Protein AF-0000000079275763 (afdb_homodimer)

Organism: Patiria miniata (NCBI:txid46514)

Structure (mmCIF, N/CA/C/O backbone):
data_AF-0000000079275763-model_v1
#
loop_
_entity.id
_entity.type
_entity.pdbx_description
1 polymer 'DUF4440 domain-containing protein'
#
loop_
_atom_site.group_PDB
_atom_site.id
_atom_site.type_symbol
_atom_site.label_atom_id
_atom_site.label_alt_id
_atom_site.label_comp_id
_atom_site.label_asym_id
_atom_site.label_entity_id
_atom_site.label_seq_id
_atom_site.pdbx_PDB_ins_code
_atom_site.Cartn_x
_atom_site.Cartn_y
_atom_site.Cartn_z
_atom_site.occupancy
_atom_site.B_iso_or_equiv
_atom_site.auth_seq_id
_atom_site.auth_comp_id
_atom_site.auth_asym_id
_atom_site.auth_atom_id
_atom_site.pdbx_PDB_model_num
ATOM 1 N N . MET A 1 1 ? -8.484 77.25 13.797 1 32.31 1 MET A N 1
ATOM 2 C CA . MET A 1 1 ? -7.645 76.125 14.18 1 32.31 1 MET A CA 1
ATOM 3 C C . MET A 1 1 ? -7.781 75 13.172 1 32.31 1 MET A C 1
ATOM 5 O O . MET A 1 1 ? -8.898 74.562 12.867 1 32.31 1 MET A O 1
ATOM 9 N N . SER A 1 2 ? -6.797 74.938 12.266 1 35.03 2 SER A N 1
ATOM 10 C CA . SER A 1 2 ? -6.641 74.125 11.055 1 35.03 2 SER A CA 1
ATOM 11 C C . SER A 1 2 ? -6.715 72.625 11.359 1 35.03 2 SER A C 1
ATOM 13 O O . SER A 1 2 ? -6.168 72.188 12.359 1 35.03 2 SER A O 1
ATOM 15 N N . PRO A 1 3 ? -7.785 72 10.852 1 45.53 3 PRO A N 1
ATOM 16 C CA . PRO A 1 3 ? -8.039 70.562 11.047 1 45.53 3 PRO A CA 1
ATOM 17 C C . PRO A 1 3 ? -6.879 69.688 10.594 1 45.53 3 PRO A C 1
ATOM 19 O O . PRO A 1 3 ? -6.441 69.812 9.445 1 45.53 3 PRO A O 1
ATOM 22 N N . THR A 1 4 ? -5.812 69.562 11.422 1 38.78 4 THR A N 1
ATOM 23 C CA . THR A 1 4 ? -4.656 68.75 11.133 1 38.78 4 THR A CA 1
ATOM 24 C C . THR A 1 4 ? -5.094 67.312 10.734 1 38.78 4 THR A C 1
ATOM 26 O O . THR A 1 4 ? -5.754 66.625 11.516 1 38.78 4 THR A O 1
ATOM 29 N N . THR A 1 5 ? -5.352 67.125 9.453 1 35.12 5 THR A N 1
ATOM 30 C CA . THR A 1 5 ? -5.648 65.875 8.75 1 35.12 5 THR A CA 1
ATOM 31 C C . THR A 1 5 ? -4.582 64.812 9.047 1 35.12 5 THR A C 1
ATOM 33 O O . THR A 1 5 ? -3.4 65 8.758 1 35.12 5 THR A O 1
ATOM 36 N N . TYR A 1 6 ? -4.691 64.125 10.211 1 30.38 6 TYR A N 1
ATOM 37 C CA . TYR A 1 6 ? -3.783 63.031 10.492 1 30.38 6 TYR A CA 1
ATOM 38 C C . TYR A 1 6 ? -3.781 62 9.344 1 30.38 6 TYR A C 1
ATOM 40 O O . TYR A 1 6 ? -4.832 61.469 8.977 1 30.38 6 TYR A O 1
ATOM 48 N N . LEU A 1 7 ? -2.951 62.281 8.305 1 29.17 7 LEU A N 1
ATOM 49 C CA . LEU A 1 7 ? -2.68 61.344 7.23 1 29.17 7 LEU A CA 1
ATOM 50 C C . LEU A 1 7 ? -2.15 60.031 7.781 1 29.17 7 LEU A C 1
ATOM 52 O O . LEU A 1 7 ? -1.093 59.969 8.414 1 29.17 7 LEU A O 1
ATOM 56 N N . CYS A 1 8 ? -3.074 59.188 8.266 1 30.45 8 CYS A N 1
ATOM 57 C CA . CYS A 1 8 ? -2.678 57.812 8.602 1 30.45 8 CYS A CA 1
ATOM 58 C C . CYS A 1 8 ? -1.935 57.156 7.441 1 30.45 8 CYS A C 1
ATOM 60 O O . CYS A 1 8 ? -2.516 56.906 6.383 1 30.45 8 CYS A O 1
ATOM 62 N N . ALA A 1 9 ? -0.704 57.531 7.254 1 28.91 9 ALA A N 1
ATOM 63 C CA . ALA A 1 9 ? 0.16 56.812 6.336 1 28.91 9 ALA A CA 1
ATOM 64 C C . ALA A 1 9 ? 0.134 55.312 6.648 1 28.91 9 ALA A C 1
ATOM 66 O O . ALA A 1 9 ? 0.52 54.875 7.742 1 28.91 9 ALA A O 1
ATOM 67 N N . PHE A 1 10 ? -0.886 54.625 6.102 1 29.5 10 PHE A N 1
ATOM 68 C CA . PHE A 1 10 ? -0.849 53.156 6.043 1 29.5 10 PHE A CA 1
ATOM 69 C C . PHE A 1 10 ? 0.45 52.688 5.406 1 29.5 10 PHE A C 1
ATOM 71 O O . PHE A 1 10 ? 0.685 52.906 4.219 1 29.5 10 PHE A O 1
ATOM 78 N N . LEU A 1 11 ? 1.541 52.844 6.09 1 28.05 11 LEU A N 1
ATOM 79 C CA . LEU A 1 11 ? 2.719 52.156 5.57 1 28.05 11 LEU A CA 1
ATOM 80 C C . LEU A 1 11 ? 2.418 50.656 5.309 1 28.05 11 LEU A C 1
ATOM 82 O O . LEU A 1 11 ? 2.08 49.938 6.234 1 28.05 11 LEU A O 1
ATOM 86 N N . ALA A 1 12 ? 1.92 50.344 4.113 1 30.28 12 ALA A N 1
ATOM 87 C CA . ALA A 1 12 ? 1.88 49 3.527 1 30.28 12 ALA A CA 1
ATOM 88 C C . ALA A 1 12 ? 3.248 48.344 3.598 1 30.28 12 ALA A C 1
ATOM 90 O O . ALA A 1 12 ? 4.152 48.688 2.828 1 30.28 12 ALA A O 1
ATOM 91 N N . ALA A 1 13 ? 3.783 48.188 4.77 1 32.06 13 ALA A N 1
ATOM 92 C CA . ALA A 1 13 ? 4.93 47.281 4.719 1 32.06 13 ALA A CA 1
ATOM 93 C C . ALA A 1 13 ? 4.578 46 3.99 1 32.06 13 ALA A C 1
ATOM 95 O O . ALA A 1 13 ? 3.65 45.281 4.387 1 32.06 13 ALA A O 1
ATOM 96 N N . GLY A 1 14 ? 4.859 45.969 2.723 1 29.97 14 GLY A N 1
ATOM 97 C CA . GLY A 1 14 ? 4.914 44.719 1.94 1 29.97 14 GLY A CA 1
ATOM 98 C C . GLY A 1 14 ? 5.609 43.594 2.662 1 29.97 14 GLY A C 1
ATOM 99 O O . GLY A 1 14 ? 6.828 43.625 2.832 1 29.97 14 GLY A O 1
ATOM 100 N N . MET A 1 15 ? 5.102 43.156 3.805 1 30.59 15 MET A N 1
ATOM 101 C CA . MET A 1 15 ? 5.645 41.875 4.242 1 30.59 15 MET A CA 1
ATOM 102 C C . MET A 1 15 ? 5.836 40.938 3.059 1 30.59 15 MET A C 1
ATOM 104 O O . MET A 1 15 ? 4.863 40.469 2.465 1 30.59 15 MET A O 1
ATOM 108 N N . MET A 1 16 ? 6.828 41.188 2.232 1 29.61 16 MET A N 1
ATOM 109 C CA . MET A 1 16 ? 7.289 40.094 1.391 1 29.61 16 MET A CA 1
ATOM 110 C C . MET A 1 16 ? 7.387 38.781 2.193 1 29.61 16 MET A C 1
ATOM 112 O O . MET A 1 16 ? 8.164 38.688 3.146 1 29.61 16 MET A O 1
ATOM 116 N N . ILE A 1 17 ? 6.363 38.188 2.586 1 32.09 17 ILE A N 1
ATOM 117 C CA . ILE A 1 17 ? 6.512 36.75 2.873 1 32.09 17 ILE A CA 1
ATOM 118 C C . ILE A 1 17 ? 7.504 36.125 1.895 1 32.09 17 ILE A C 1
ATOM 120 O O . ILE A 1 17 ? 7.223 36.031 0.698 1 32.09 17 ILE A O 1
ATOM 124 N N . VAL A 1 18 ? 8.727 36.594 1.725 1 32.53 18 VAL A N 1
ATOM 125 C CA . VAL A 1 18 ? 9.711 35.719 1.114 1 32.53 18 VAL A CA 1
ATOM 126 C C . VAL A 1 18 ? 9.398 34.25 1.491 1 32.53 18 VAL A C 1
ATOM 128 O O . VAL A 1 18 ? 9.586 33.844 2.641 1 32.53 18 VAL A O 1
ATOM 131 N N . GLY A 1 19 ? 8.18 33.781 1.188 1 32.75 19 GLY A N 1
ATOM 132 C CA . GLY A 1 19 ? 7.824 32.375 1.344 1 32.75 19 GLY A CA 1
ATOM 133 C C . GLY A 1 19 ? 8.992 31.438 1.096 1 32.75 19 GLY A C 1
ATOM 134 O O . GLY A 1 19 ? 9.438 31.281 -0.042 1 32.75 19 GLY A O 1
ATOM 135 N N . ALA A 1 20 ? 10.102 31.531 1.767 1 37.47 20 ALA A N 1
ATOM 136 C CA . ALA A 1 20 ? 11.078 30.453 1.752 1 37.47 20 ALA A CA 1
ATOM 137 C C . ALA A 1 20 ? 10.445 29.141 1.278 1 37.47 20 ALA A C 1
ATOM 139 O O . ALA A 1 20 ? 9.469 28.672 1.868 1 37.47 20 ALA A O 1
ATOM 140 N N . THR A 1 21 ? 10.211 28.828 0.067 1 43.03 21 THR A N 1
ATOM 141 C CA . THR A 1 21 ? 9.461 27.797 -0.65 1 43.03 21 THR A CA 1
ATOM 142 C C . THR A 1 21 ? 9.648 26.438 0.008 1 43.03 21 THR A C 1
ATOM 144 O O . THR A 1 21 ? 10.742 25.859 -0.044 1 43.03 21 THR A O 1
ATOM 147 N N . ALA A 1 22 ? 9.391 26.328 1.374 1 48 22 ALA A N 1
ATOM 148 C CA . ALA A 1 22 ? 9.43 25.078 2.113 1 48 22 ALA A CA 1
ATOM 149 C C . ALA A 1 22 ? 9.164 23.891 1.19 1 48 22 ALA A C 1
ATOM 151 O O . ALA A 1 22 ? 8.25 23.922 0.371 1 48 22 ALA A O 1
ATOM 152 N N . ASP A 1 23 ? 10.211 23.156 0.93 1 61.41 23 ASP A N 1
ATOM 153 C CA . ASP A 1 23 ? 10.078 21.953 0.099 1 61.41 23 ASP A CA 1
ATOM 154 C C . ASP A 1 23 ? 8.719 21.297 0.302 1 61.41 23 ASP A C 1
ATOM 156 O O . ASP A 1 23 ? 8.258 21.141 1.435 1 61.41 23 ASP A O 1
ATOM 160 N N . SER A 1 24 ? 8 21.266 -0.783 1 75.81 24 SER A N 1
ATOM 161 C CA . SER A 1 24 ? 6.727 20.562 -0.726 1 75.81 24 SER A CA 1
ATOM 162 C C . SER A 1 24 ? 6.875 19.203 -0.048 1 75.81 24 SER A C 1
ATOM 164 O O . SER A 1 24 ? 7.992 18.719 0.122 1 75.81 24 SER A O 1
ATOM 166 N N . VAL A 1 25 ? 5.938 18.781 0.641 1 79.94 25 VAL A N 1
ATOM 167 C CA . VAL A 1 25 ? 5.941 17.438 1.193 1 79.94 25 VAL A CA 1
ATOM 168 C C . VAL A 1 25 ? 6.43 16.438 0.138 1 79.94 25 VAL A C 1
ATOM 170 O O . VAL A 1 25 ? 7.164 15.5 0.45 1 79.94 25 VAL A O 1
ATOM 173 N N . THR A 1 26 ? 6.062 16.672 -1.118 1 81.81 26 THR A N 1
ATOM 174 C CA . THR A 1 26 ? 6.504 15.82 -2.221 1 81.81 26 THR A CA 1
ATOM 175 C C . THR A 1 26 ? 8.023 15.852 -2.352 1 81.81 26 THR A C 1
ATOM 177 O O . THR A 1 26 ? 8.664 14.805 -2.496 1 81.81 26 THR A O 1
ATOM 180 N N . ASP A 1 27 ? 8.555 17 -2.256 1 83.69 27 ASP A N 1
ATOM 181 C CA . ASP A 1 27 ? 10.008 17.109 -2.359 1 83.69 27 ASP A CA 1
ATOM 182 C C . ASP A 1 27 ? 10.703 16.406 -1.202 1 83.69 27 ASP A C 1
ATOM 184 O O . ASP A 1 27 ? 11.734 15.758 -1.395 1 83.69 27 ASP A O 1
ATOM 188 N N . LYS A 1 28 ? 10.133 16.531 -0.063 1 85.62 28 LYS A N 1
ATOM 189 C CA . LYS A 1 28 ? 10.727 15.891 1.107 1 85.62 28 LYS A CA 1
ATOM 190 C C . LYS A 1 28 ? 10.68 14.367 0.984 1 85.62 28 LYS A C 1
ATOM 192 O O . LYS A 1 28 ? 11.664 13.688 1.28 1 85.62 28 LYS A O 1
ATOM 197 N N . ILE A 1 29 ? 9.562 13.805 0.534 1 87.88 29 ILE A N 1
ATOM 198 C CA . ILE A 1 29 ? 9.414 12.359 0.398 1 87.88 29 ILE A CA 1
ATOM 199 C C . ILE A 1 29 ? 10.352 11.852 -0.692 1 87.88 29 ILE A C 1
ATOM 201 O O . ILE A 1 29 ? 10.984 10.797 -0.537 1 87.88 29 ILE A O 1
ATOM 205 N N . LYS A 1 30 ? 10.477 12.625 -1.787 1 87.75 30 LYS A N 1
ATOM 206 C CA . LYS A 1 30 ? 11.391 12.219 -2.854 1 87.75 30 LYS A CA 1
ATOM 207 C C . LYS A 1 30 ? 12.828 12.203 -2.359 1 87.75 30 LYS A C 1
ATOM 209 O O . LYS A 1 30 ? 13.609 11.312 -2.723 1 87.75 30 LYS A O 1
ATOM 214 N N . ALA A 1 31 ? 13.133 13.156 -1.555 1 90.19 31 ALA A N 1
ATOM 215 C CA . ALA A 1 31 ? 14.477 13.203 -0.986 1 90.19 31 ALA A CA 1
ATOM 216 C C . ALA A 1 31 ? 14.719 12.008 -0.07 1 90.19 31 ALA A C 1
ATOM 218 O O . ALA A 1 31 ? 15.789 11.383 -0.12 1 90.19 31 ALA A O 1
ATOM 219 N N . GLU A 1 32 ? 13.766 11.711 0.797 1 92.75 32 GLU A N 1
ATOM 220 C CA . GLU A 1 32 ? 13.898 10.547 1.67 1 92.75 32 GLU A CA 1
ATOM 221 C C . GLU A 1 32 ? 13.961 9.258 0.861 1 92.75 32 GLU A C 1
ATOM 223 O O . GLU A 1 32 ? 14.727 8.352 1.192 1 92.75 32 GLU A O 1
ATOM 228 N N . SER A 1 33 ? 13.18 9.195 -0.225 1 91.38 33 SER A N 1
ATOM 229 C CA . SER A 1 33 ? 13.211 8.023 -1.104 1 91.38 33 SER A CA 1
ATOM 230 C C . SER A 1 33 ? 14.57 7.883 -1.78 1 91.38 33 SER A C 1
ATOM 232 O O . SER A 1 33 ? 15.055 6.77 -1.98 1 91.38 33 SER A O 1
ATOM 234 N N . ALA A 1 34 ? 15.125 9 -2.121 1 90.88 34 ALA A N 1
ATOM 235 C CA . ALA A 1 34 ? 16.453 8.977 -2.729 1 90.88 34 ALA A CA 1
ATOM 236 C C . ALA A 1 34 ? 17.5 8.43 -1.754 1 90.88 34 ALA A C 1
ATOM 238 O O . ALA A 1 34 ? 18.422 7.727 -2.158 1 90.88 34 ALA A O 1
ATOM 239 N N . LYS A 1 35 ? 17.344 8.75 -0.467 1 94.44 35 LYS A N 1
ATOM 240 C CA . LYS A 1 35 ? 18.234 8.172 0.538 1 94.44 35 LYS A CA 1
ATOM 241 C C . LYS A 1 35 ? 18.094 6.652 0.584 1 94.44 35 LYS A C 1
ATOM 243 O O . LYS A 1 35 ? 19.094 5.938 0.706 1 94.44 35 LYS A O 1
ATOM 248 N N . TYR A 1 36 ? 16.906 6.215 0.477 1 94.56 36 TYR A N 1
ATOM 249 C CA . TYR A 1 36 ? 16.641 4.781 0.475 1 94.56 36 TYR A CA 1
ATOM 250 C C . TYR A 1 36 ? 17.344 4.102 -0.688 1 94.56 36 TYR A C 1
ATOM 252 O O . TYR A 1 36 ? 18.031 3.084 -0.501 1 94.56 36 TYR A O 1
ATOM 260 N N . VAL A 1 37 ? 17.203 4.652 -1.872 1 90.06 37 VAL A N 1
ATOM 261 C CA . VAL A 1 37 ? 17.844 4.113 -3.076 1 90.06 37 VAL A CA 1
ATOM 262 C C . VAL A 1 37 ? 19.359 4.145 -2.928 1 90.06 37 VAL A C 1
ATOM 264 O O . VAL A 1 37 ? 20.031 3.166 -3.244 1 90.06 37 VAL A O 1
ATOM 267 N N . ASP A 1 38 ? 19.781 5.215 -2.387 1 92.62 38 ASP A N 1
ATOM 268 C CA . ASP A 1 38 ? 21.219 5.371 -2.211 1 92.62 38 ASP A CA 1
ATOM 269 C C . ASP A 1 38 ? 21.781 4.297 -1.279 1 92.62 38 ASP A C 1
ATOM 271 O O . ASP A 1 38 ? 22.797 3.676 -1.582 1 92.62 38 ASP A O 1
ATOM 275 N N . ARG A 1 39 ? 21.141 4.086 -0.122 1 93.25 39 ARG A N 1
ATOM 276 C CA . ARG A 1 39 ? 21.578 3.062 0.817 1 93.25 39 ARG A CA 1
ATOM 277 C C . ARG A 1 39 ? 21.531 1.677 0.182 1 93.25 39 ARG A C 1
ATOM 279 O O . ARG A 1 39 ? 22.422 0.851 0.404 1 93.25 39 ARG A O 1
ATOM 286 N N . GLY A 1 40 ? 20.5 1.435 -0.596 1 91.56 40 GLY A N 1
ATOM 287 C CA . GLY A 1 40 ? 20.375 0.155 -1.275 1 91.56 40 GLY A CA 1
ATOM 288 C C . GLY A 1 40 ? 21.484 -0.106 -2.268 1 91.56 40 GLY A C 1
ATOM 289 O O . GLY A 1 40 ? 22.047 -1.204 -2.307 1 91.56 40 GLY A O 1
ATOM 290 N N . GLN A 1 41 ? 21.797 0.875 -3.023 1 89.56 41 GLN A N 1
ATOM 291 C CA . GLN A 1 41 ? 22.828 0.732 -4.043 1 89.56 41 GLN A CA 1
ATOM 292 C C . GLN A 1 41 ? 24.203 0.5 -3.408 1 89.56 41 GLN A C 1
ATOM 294 O O . GLN A 1 41 ? 25.094 -0.057 -4.043 1 89.56 41 GLN A O 1
ATOM 299 N N . LYS A 1 42 ? 24.328 0.846 -2.184 1 92.25 42 LYS A N 1
ATOM 300 C CA . LYS A 1 42 ? 25.578 0.648 -1.44 1 92.25 42 LYS A CA 1
ATOM 301 C C . LYS A 1 42 ? 25.531 -0.64 -0.623 1 92.25 42 LYS A C 1
ATOM 303 O O . LYS A 1 42 ? 26.406 -0.893 0.199 1 92.25 42 LYS A O 1
ATOM 308 N N . HIS A 1 43 ? 24.484 -1.391 -0.772 1 91.75 43 HIS A N 1
ATOM 309 C CA . HIS A 1 43 ? 24.266 -2.65 -0.069 1 91.75 43 HIS A CA 1
ATOM 310 C C . HIS A 1 43 ? 24.234 -2.438 1.44 1 91.75 43 HIS A C 1
ATOM 312 O O . HIS A 1 43 ? 24.719 -3.279 2.201 1 91.75 43 HIS A O 1
ATOM 318 N N . ASP A 1 44 ? 23.75 -1.26 1.824 1 93.62 44 ASP A N 1
ATOM 319 C CA . ASP A 1 44 ? 23.688 -0.872 3.23 1 93.62 44 ASP A CA 1
ATOM 320 C C . ASP A 1 44 ? 22.297 -1.16 3.82 1 93.62 44 ASP A C 1
ATOM 322 O O . ASP A 1 44 ? 21.531 -0.237 4.09 1 93.62 44 ASP A O 1
ATOM 326 N N . ILE A 1 45 ? 22.094 -2.473 4.176 1 93.75 45 ILE A N 1
ATOM 327 C CA . ILE A 1 45 ? 20.781 -2.891 4.664 1 93.75 45 ILE A CA 1
ATOM 328 C C . ILE A 1 45 ? 20.5 -2.223 6.008 1 93.75 45 ILE A C 1
ATOM 330 O O . ILE A 1 45 ? 19.375 -1.743 6.242 1 93.75 45 ILE A O 1
ATOM 334 N N . ASP A 1 46 ? 21.438 -2.152 6.879 1 94.25 46 ASP A N 1
ATOM 335 C CA . ASP A 1 46 ? 21.234 -1.5 8.172 1 94.25 46 ASP A CA 1
ATOM 336 C C . ASP A 1 46 ? 20.891 -0.023 7.988 1 94.25 46 ASP A C 1
ATOM 338 O O . ASP A 1 46 ? 20.031 0.508 8.688 1 94.25 46 ASP A O 1
ATOM 342 N N . GLY A 1 47 ? 21.578 0.654 7.07 1 95.31 47 GLY A N 1
ATOM 343 C CA . GLY A 1 47 ? 21.266 2.041 6.766 1 95.31 47 GLY A CA 1
ATOM 344 C C . GLY A 1 47 ? 19.875 2.23 6.211 1 95.31 47 GLY A C 1
ATOM 345 O O . GLY A 1 47 ? 19.203 3.225 6.512 1 95.31 47 GLY A O 1
ATOM 346 N N . MET A 1 48 ? 19.438 1.299 5.359 1 94.56 48 MET A N 1
ATOM 347 C CA . MET A 1 48 ? 18.078 1.352 4.855 1 94.56 48 MET A CA 1
ATOM 348 C C . MET A 1 48 ? 17.078 1.222 5.992 1 94.56 48 MET A C 1
ATOM 350 O O . MET A 1 48 ? 16.109 1.979 6.062 1 94.56 48 MET A O 1
ATOM 354 N N . LEU A 1 49 ? 17.297 0.276 6.895 1 95.5 49 LEU A N 1
ATOM 355 C CA . LEU A 1 49 ? 16.375 0.02 7.996 1 95.5 49 LEU A CA 1
ATOM 356 C C . LEU A 1 49 ? 16.312 1.215 8.938 1 95.5 49 LEU A C 1
ATOM 358 O O . LEU A 1 49 ? 15.305 1.431 9.609 1 95.5 49 LEU A O 1
ATOM 362 N N . GLU A 1 50 ? 17.328 2.072 9.008 1 96.06 50 GLU A N 1
ATOM 363 C CA . GLU A 1 50 ? 17.328 3.279 9.828 1 96.06 50 GLU A CA 1
ATOM 364 C C . GLU A 1 50 ? 16.297 4.293 9.32 1 96.06 50 GLU A C 1
ATOM 366 O O . GLU A 1 50 ? 15.898 5.203 10.055 1 96.06 50 GLU A O 1
ATOM 371 N N . LEU A 1 51 ? 15.953 4.148 8.109 1 96.31 51 LEU A N 1
ATOM 372 C CA . LEU A 1 51 ? 15 5.082 7.516 1 96.31 51 LEU A CA 1
ATOM 373 C C . LEU A 1 51 ? 13.57 4.723 7.902 1 96.31 51 LEU A C 1
ATOM 375 O O . LEU A 1 51 ? 12.633 5.473 7.613 1 96.31 51 LEU A O 1
ATOM 379 N N . TYR A 1 52 ? 13.406 3.574 8.562 1 97.06 52 TYR A N 1
ATOM 380 C CA . TYR A 1 52 ? 12.102 3.146 9.055 1 97.06 52 TYR A CA 1
ATOM 381 C C . TYR A 1 52 ? 11.867 3.623 10.477 1 97.06 52 TYR A C 1
ATOM 383 O O . TYR A 1 52 ? 12.82 3.826 11.234 1 97.06 52 TYR A O 1
ATOM 391 N N . THR A 1 53 ? 10.57 3.812 10.812 1 95.12 53 THR A N 1
ATOM 392 C CA . THR A 1 53 ? 10.219 4.008 12.219 1 95.12 53 THR A CA 1
ATOM 393 C C . THR A 1 53 ? 10.461 2.73 13.016 1 95.12 53 THR A C 1
ATOM 395 O O . THR A 1 53 ? 10.594 1.647 12.445 1 95.12 53 THR A O 1
ATOM 398 N N . ASP A 1 54 ? 10.508 2.842 14.383 1 93.75 54 ASP A N 1
ATOM 399 C CA . ASP A 1 54 ? 10.719 1.681 15.242 1 93.75 54 ASP A CA 1
ATOM 400 C C . ASP A 1 54 ? 9.516 0.738 15.195 1 93.75 54 ASP A C 1
ATOM 402 O O . ASP A 1 54 ? 9.672 -0.478 15.336 1 93.75 54 ASP A O 1
ATOM 406 N N . ASP A 1 55 ? 8.375 1.302 14.961 1 92.62 55 ASP A N 1
ATOM 407 C CA . ASP A 1 55 ? 7.148 0.51 14.914 1 92.62 55 ASP A CA 1
ATOM 408 C C . ASP A 1 55 ? 6.742 0.211 13.469 1 92.62 55 ASP A C 1
ATOM 410 O O . ASP A 1 55 ? 5.555 0.122 13.156 1 92.62 55 ASP A O 1
ATOM 414 N N . MET A 1 56 ? 7.711 0.066 12.602 1 94.25 56 MET A N 1
ATOM 415 C CA . MET A 1 56 ? 7.469 -0.131 11.172 1 94.25 56 MET A CA 1
ATOM 416 C C . MET A 1 56 ? 6.688 -1.416 10.93 1 94.25 56 MET A C 1
ATOM 418 O O . MET A 1 56 ? 6.703 -2.328 11.758 1 94.25 56 MET A O 1
ATOM 422 N N . VAL A 1 57 ? 5.961 -1.463 9.805 1 93.44 57 VAL A N 1
ATOM 423 C CA . VAL A 1 57 ? 5.281 -2.629 9.258 1 93.44 57 VAL A CA 1
ATOM 424 C C . VAL A 1 57 ? 5.75 -2.873 7.824 1 93.44 57 VAL A C 1
ATOM 426 O O . VAL A 1 57 ? 5.68 -1.978 6.98 1 93.44 57 VAL A O 1
ATOM 429 N N . LEU A 1 58 ? 6.293 -4.031 7.605 1 95.31 58 LEU A N 1
ATOM 430 C CA . LEU A 1 58 ? 6.68 -4.449 6.262 1 95.31 58 LEU A CA 1
ATOM 431 C C . LEU A 1 58 ? 5.719 -5.504 5.723 1 95.31 58 LEU A C 1
ATOM 433 O O . LEU A 1 58 ? 5.379 -6.461 6.422 1 95.31 58 LEU A O 1
ATOM 437 N N . MET A 1 59 ? 5.277 -5.309 4.535 1 94.75 59 MET A N 1
ATOM 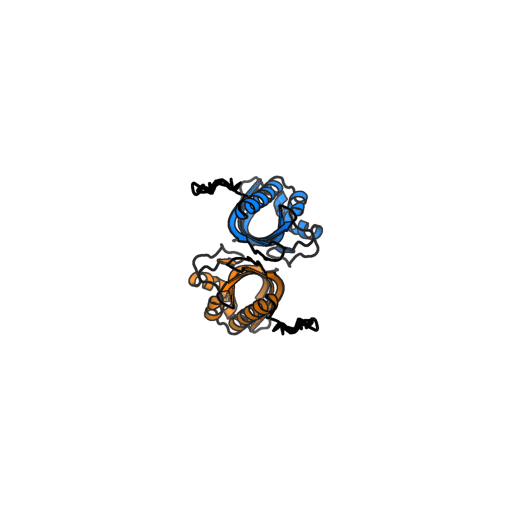438 C CA . MET A 1 59 ? 4.309 -6.191 3.895 1 94.75 59 MET A CA 1
ATOM 439 C C . MET A 1 59 ? 4.848 -6.719 2.57 1 94.75 59 MET A C 1
ATOM 441 O O . MET A 1 59 ? 4.422 -6.273 1.501 1 94.75 59 MET A O 1
ATOM 445 N N . PRO A 1 60 ? 5.762 -7.727 2.66 1 94.06 60 PRO A N 1
ATOM 446 C CA . PRO A 1 60 ? 6.383 -8.273 1.454 1 94.06 60 PRO A CA 1
ATOM 447 C C . PRO A 1 60 ? 5.473 -9.242 0.707 1 94.06 60 PRO A C 1
ATOM 449 O O . PRO A 1 60 ? 4.586 -9.859 1.312 1 94.06 60 PRO A O 1
ATOM 452 N N . GLN A 1 61 ? 5.66 -9.297 -0.62 1 93 61 GLN A N 1
ATOM 453 C CA . GLN A 1 61 ? 4.984 -10.344 -1.376 1 93 61 GLN A CA 1
ATOM 454 C C . GLN A 1 61 ? 5.508 -11.727 -0.986 1 93 61 GLN A C 1
ATOM 456 O O . GLN A 1 61 ? 6.707 -11.898 -0.762 1 93 61 GLN A O 1
ATOM 461 N N . GLY A 1 62 ? 4.633 -12.719 -0.905 1 92.38 62 GLY A N 1
ATOM 462 C CA . GLY A 1 62 ? 5.016 -14.102 -0.68 1 92.38 62 GLY A CA 1
ATOM 463 C C . GLY A 1 62 ? 5.254 -14.422 0.784 1 92.38 62 GLY A C 1
ATOM 464 O O . GLY A 1 62 ? 5.637 -15.547 1.123 1 92.38 62 GLY A O 1
ATOM 465 N N . HIS A 1 63 ? 5.152 -13.516 1.645 1 92.88 63 HIS A N 1
ATOM 466 C CA . HIS A 1 63 ? 5.34 -13.688 3.08 1 92.88 63 HIS A CA 1
ATOM 467 C C . HIS A 1 63 ? 4.285 -12.93 3.873 1 92.88 63 HIS A C 1
ATOM 469 O O . HIS A 1 63 ? 3.691 -11.977 3.367 1 92.88 63 HIS A O 1
ATOM 475 N N . GLY A 1 64 ? 4.055 -13.391 5.141 1 90.25 64 GLY A N 1
ATOM 476 C CA . GLY A 1 64 ? 3.178 -12.641 6.027 1 90.25 64 GLY A CA 1
ATOM 477 C C . GLY A 1 64 ? 3.727 -11.273 6.398 1 90.25 64 GLY A C 1
ATOM 478 O O . GLY A 1 64 ? 4.906 -11 6.188 1 90.25 64 GLY A O 1
ATOM 479 N N . THR A 1 65 ? 2.805 -10.453 6.914 1 92.75 65 THR A N 1
ATOM 480 C CA . THR A 1 65 ? 3.189 -9.125 7.379 1 92.75 65 THR A CA 1
ATOM 481 C C . THR A 1 65 ? 4.238 -9.219 8.484 1 92.75 65 THR A C 1
ATOM 483 O O . THR A 1 65 ? 4.125 -10.062 9.383 1 92.75 65 THR A O 1
ATOM 486 N N . VAL A 1 66 ? 5.211 -8.391 8.398 1 93.19 66 VAL A N 1
ATOM 487 C CA . VAL A 1 66 ? 6.285 -8.32 9.383 1 93.19 66 VAL A CA 1
ATOM 488 C C . VAL A 1 66 ? 6.059 -7.125 10.305 1 93.19 66 VAL A C 1
ATOM 490 O O . VAL A 1 66 ? 6.164 -5.973 9.883 1 93.19 66 VAL A O 1
ATOM 493 N N . THR A 1 67 ? 5.797 -7.402 11.641 1 92.88 67 THR A N 1
ATOM 494 C CA . THR A 1 67 ? 5.566 -6.336 12.609 1 92.88 67 THR A CA 1
ATOM 495 C C . THR A 1 67 ? 6.5 -6.484 13.805 1 92.88 67 THR A C 1
ATOM 497 O O . THR A 1 67 ? 6.391 -5.738 14.781 1 92.88 67 THR A O 1
ATOM 500 N N . GLN A 1 68 ? 7.355 -7.5 13.727 1 89.81 68 GLN A N 1
ATOM 501 C CA . GLN A 1 68 ? 8.203 -7.836 14.867 1 89.81 68 GLN A CA 1
ATOM 502 C C . GLN A 1 68 ? 9.375 -6.863 14.984 1 89.81 68 GLN A C 1
ATOM 504 O O . GLN A 1 68 ? 10.062 -6.84 16 1 89.81 68 GLN A O 1
ATOM 509 N N . GLY A 1 69 ? 9.641 -6.117 14.016 1 90.94 69 GLY A N 1
ATOM 510 C CA . GLY A 1 69 ? 10.695 -5.117 14.109 1 90.94 69 GLY A CA 1
ATOM 511 C C . GLY A 1 69 ? 11.758 -5.273 13.039 1 90.94 69 GLY A C 1
ATOM 512 O O . GLY A 1 69 ? 11.656 -6.145 12.172 1 90.94 69 GLY A O 1
ATOM 513 N N . LYS A 1 70 ? 12.797 -4.426 13.117 1 92.69 70 LYS A N 1
ATOM 514 C CA . LYS A 1 70 ? 13.82 -4.27 12.086 1 92.69 70 LYS A CA 1
ATOM 515 C C . LYS A 1 70 ? 14.633 -5.547 11.922 1 92.69 70 LYS A C 1
ATOM 517 O O . LYS A 1 70 ? 14.984 -5.93 10.805 1 92.69 70 LYS A O 1
ATOM 522 N N . PRO A 1 71 ? 14.883 -6.312 13.047 1 90.88 71 PRO A N 1
ATOM 523 C CA . PRO A 1 71 ? 15.672 -7.531 12.852 1 90.88 71 PRO A CA 1
ATOM 524 C C . PRO A 1 71 ? 14.953 -8.562 11.984 1 90.88 71 PRO A C 1
ATOM 526 O O . PRO A 1 71 ? 15.594 -9.281 11.219 1 90.88 71 PRO A O 1
ATOM 529 N N . TYR A 1 72 ? 13.688 -8.633 12.086 1 91.31 72 TYR A N 1
ATOM 530 C CA . TYR A 1 72 ? 12.922 -9.578 11.273 1 91.31 72 TYR A CA 1
ATOM 531 C C . TYR A 1 72 ? 12.734 -9.055 9.859 1 91.31 72 TYR A C 1
ATOM 533 O O . TYR A 1 72 ? 12.742 -9.828 8.898 1 91.31 72 TYR A O 1
ATOM 541 N N . ALA A 1 73 ? 12.594 -7.734 9.719 1 91.88 73 ALA A N 1
ATOM 542 C CA . ALA A 1 73 ? 12.453 -7.125 8.398 1 91.88 73 ALA A CA 1
ATOM 543 C C . ALA A 1 73 ? 13.711 -7.324 7.562 1 91.88 73 ALA A C 1
ATOM 545 O O . ALA A 1 73 ? 13.648 -7.41 6.332 1 91.88 73 ALA A O 1
ATOM 546 N N . LYS A 1 74 ? 14.82 -7.48 8.219 1 91.44 74 LYS A N 1
ATOM 547 C CA . LYS A 1 74 ? 16.109 -7.617 7.551 1 91.44 74 LYS A CA 1
ATOM 548 C C . LYS A 1 74 ? 16.125 -8.836 6.629 1 91.44 74 LYS A C 1
ATOM 550 O O . LYS A 1 74 ? 16.734 -8.805 5.559 1 91.44 74 LYS A O 1
ATOM 555 N N . THR A 1 75 ? 15.438 -9.906 6.988 1 90.75 75 THR A N 1
ATOM 556 C CA . THR A 1 75 ? 15.43 -11.133 6.203 1 90.75 75 THR A CA 1
ATOM 557 C C . THR A 1 75 ? 14.75 -10.914 4.855 1 90.75 75 THR A C 1
ATOM 559 O O . THR A 1 75 ? 15 -11.648 3.898 1 90.75 75 THR A O 1
ATOM 562 N N . HIS A 1 76 ? 13.969 -9.938 4.738 1 91.5 76 HIS A N 1
ATOM 563 C CA . HIS A 1 76 ? 13.234 -9.672 3.512 1 91.5 76 HIS A CA 1
ATOM 564 C C . HIS A 1 76 ? 13.969 -8.664 2.633 1 91.5 76 HIS A C 1
ATOM 566 O O . HIS A 1 76 ? 13.445 -8.234 1.604 1 91.5 76 HIS A O 1
ATOM 572 N N . MET A 1 77 ? 15.188 -8.281 3.004 1 87.75 77 MET A N 1
ATOM 573 C CA . MET A 1 77 ? 15.969 -7.289 2.275 1 87.75 77 MET A CA 1
ATOM 574 C C . MET A 1 77 ? 17.234 -7.914 1.703 1 87.75 77 MET A C 1
ATOM 576 O O . MET A 1 77 ? 18.141 -7.199 1.259 1 87.75 77 MET A O 1
ATOM 580 N N . ALA A 1 78 ? 17.312 -9.203 1.582 1 82.81 78 ALA A N 1
ATOM 581 C CA . ALA A 1 78 ? 18.516 -9.906 1.118 1 82.81 78 ALA A CA 1
ATOM 582 C C . ALA A 1 78 ? 18.812 -9.57 -0.341 1 82.81 78 ALA A C 1
ATOM 584 O O . ALA A 1 78 ? 19.969 -9.625 -0.774 1 82.81 78 ALA A O 1
ATOM 585 N N . TRP A 1 79 ? 17.797 -9.227 -1.095 1 80.75 79 TRP A N 1
ATOM 586 C CA . TRP A 1 79 ? 17.953 -8.875 -2.502 1 80.75 79 TRP A CA 1
ATOM 587 C C . TRP A 1 79 ? 18.906 -7.699 -2.666 1 80.75 79 TRP A C 1
ATOM 589 O O . TRP A 1 79 ? 19.562 -7.57 -3.699 1 80.75 79 TRP A O 1
ATOM 599 N N . VAL A 1 80 ? 19.031 -6.828 -1.725 1 84.56 80 VAL A N 1
ATOM 600 C CA . VAL A 1 80 ? 19.859 -5.625 -1.748 1 84.56 80 VAL A CA 1
ATOM 601 C C . VAL A 1 80 ? 21.328 -6.008 -1.982 1 84.56 80 VAL A C 1
ATOM 603 O O . VAL A 1 80 ? 22.078 -5.25 -2.596 1 84.56 80 VAL A O 1
ATOM 606 N N . ASN A 1 81 ? 21.703 -7.207 -1.571 1 87.88 81 ASN A N 1
ATOM 607 C CA . ASN A 1 81 ? 23.078 -7.66 -1.707 1 87.88 81 ASN A CA 1
ATOM 608 C C . ASN A 1 81 ? 23.438 -7.938 -3.164 1 87.88 81 ASN A C 1
ATOM 610 O O . ASN A 1 81 ? 24.609 -8.07 -3.504 1 87.88 81 ASN A O 1
ATOM 614 N N . HIS A 1 82 ? 22.484 -7.895 -4.043 1 85.69 82 HIS A N 1
ATOM 615 C CA . HIS A 1 82 ? 22.719 -8.281 -5.43 1 85.69 82 HIS A CA 1
ATOM 616 C C . HIS A 1 82 ? 22.453 -7.125 -6.379 1 85.69 82 HIS A C 1
ATOM 618 O O . HIS A 1 82 ? 22.484 -7.293 -7.602 1 85.69 82 HIS A O 1
ATOM 624 N N . VAL A 1 83 ? 22.203 -5.922 -5.844 1 82.56 83 VAL A N 1
ATOM 625 C CA . VAL A 1 83 ? 21.781 -4.797 -6.672 1 82.56 83 VAL A CA 1
ATOM 626 C C . VAL A 1 83 ? 22.984 -3.953 -7.062 1 82.56 83 VAL A C 1
ATOM 628 O O . VAL A 1 83 ? 23.891 -3.736 -6.246 1 82.56 83 VAL A O 1
ATOM 631 N N . ARG A 1 84 ? 23.047 -3.58 -8.336 1 81.94 84 ARG A N 1
ATOM 632 C CA . ARG A 1 84 ? 23.953 -2.529 -8.773 1 81.94 84 ARG A CA 1
ATOM 633 C C . ARG A 1 84 ? 23.25 -1.172 -8.789 1 81.94 84 ARG A C 1
ATOM 635 O O . ARG A 1 84 ? 23.844 -0.165 -8.383 1 81.94 84 ARG A O 1
ATOM 642 N N . SER A 1 85 ? 22.031 -1.265 -9.312 1 82.69 85 SER A N 1
ATOM 643 C CA . SER A 1 85 ? 21.281 -0.021 -9.43 1 82.69 85 SER A CA 1
ATOM 644 C C . SER A 1 85 ? 19.812 -0.225 -9.055 1 82.69 85 SER A C 1
ATOM 646 O O . SER A 1 85 ? 19.234 -1.266 -9.359 1 82.69 85 SER A O 1
ATOM 648 N N . ILE A 1 86 ? 19.234 0.811 -8.391 1 81.62 86 ILE A N 1
ATOM 649 C CA . ILE A 1 86 ? 17.828 0.875 -8.047 1 81.62 86 ILE A CA 1
ATOM 650 C C . ILE A 1 86 ? 17.234 2.193 -8.531 1 81.62 86 ILE A C 1
ATOM 652 O O . ILE A 1 86 ? 17.844 3.252 -8.383 1 81.62 86 ILE A O 1
ATOM 656 N N . THR A 1 87 ? 16.234 2.125 -9.266 1 70.94 87 THR A N 1
ATOM 657 C CA . THR A 1 87 ? 15.438 3.312 -9.547 1 70.94 87 THR A CA 1
ATOM 658 C C . THR A 1 87 ? 14.07 3.215 -8.875 1 70.94 87 THR A C 1
ATOM 660 O O . THR A 1 87 ? 13.484 2.133 -8.805 1 70.94 87 THR A O 1
ATOM 663 N N . MET A 1 88 ? 13.617 4.293 -8.18 1 61.59 88 MET A N 1
ATOM 664 C CA . MET A 1 88 ? 12.281 4.438 -7.613 1 61.59 88 MET A CA 1
ATOM 665 C C . MET A 1 88 ? 11.586 5.672 -8.172 1 61.59 88 MET A C 1
ATOM 667 O O . MET A 1 88 ? 11.953 6.801 -7.84 1 61.59 88 MET A O 1
ATOM 671 N N . ASP A 1 89 ? 10.664 5.473 -9.078 1 65.75 89 ASP A N 1
ATOM 672 C CA . ASP A 1 89 ? 9.891 6.535 -9.711 1 65.75 89 ASP A CA 1
ATOM 673 C C . ASP A 1 89 ? 8.602 6.812 -8.938 1 65.75 89 ASP A C 1
ATOM 675 O O . ASP A 1 89 ? 7.625 6.078 -9.062 1 65.75 89 ASP A O 1
ATOM 679 N N . THR A 1 90 ? 8.562 7.844 -8.078 1 58.5 90 THR A N 1
ATOM 680 C CA . THR A 1 90 ? 7.395 8.227 -7.289 1 58.5 90 THR A CA 1
ATOM 681 C C . THR A 1 90 ? 6.281 8.75 -8.188 1 58.5 90 THR A C 1
ATOM 683 O O . THR A 1 90 ? 6.461 9.75 -8.891 1 58.5 90 THR A O 1
ATOM 686 N N . LYS A 1 91 ? 5.191 8.117 -8.18 1 62.06 91 LYS A N 1
ATOM 687 C CA . LYS A 1 91 ? 4.066 8.477 -9.039 1 62.06 91 LYS A CA 1
ATOM 688 C C . LYS A 1 91 ? 3.09 9.391 -8.312 1 62.06 91 LYS A C 1
ATOM 690 O O . LYS A 1 91 ? 2.408 10.203 -8.945 1 62.06 91 LYS A O 1
ATOM 695 N N . GLU A 1 92 ? 2.951 9.281 -7.004 1 63.66 92 GLU A N 1
ATOM 696 C CA . GLU A 1 92 ? 1.999 10.055 -6.211 1 63.66 92 GLU A CA 1
ATOM 697 C C . GLU A 1 92 ? 2.453 10.164 -4.758 1 63.66 92 GLU A C 1
ATOM 699 O O . GLU A 1 92 ? 2.943 9.195 -4.18 1 63.66 92 GLU A O 1
ATOM 704 N N . VAL A 1 93 ? 2.404 11.398 -4.215 1 59.91 93 VAL A N 1
ATOM 705 C CA . VAL A 1 93 ? 2.596 11.68 -2.797 1 59.91 93 VAL A CA 1
ATOM 706 C C . VAL A 1 93 ? 1.457 12.562 -2.287 1 59.91 93 VAL A C 1
ATOM 708 O O . VAL A 1 93 ? 1.061 13.523 -2.949 1 59.91 93 VAL A O 1
ATOM 711 N N . ALA A 1 94 ? 0.875 12.188 -1.222 1 65.12 94 ALA A N 1
ATOM 712 C CA . ALA A 1 94 ? -0.168 13.047 -0.664 1 65.12 94 ALA A CA 1
ATOM 713 C C . ALA A 1 94 ? -0.181 12.969 0.86 1 65.12 94 ALA A C 1
ATOM 715 O O . ALA A 1 94 ? 0.045 11.906 1.439 1 65.12 94 ALA A O 1
ATOM 716 N N . PRO A 1 95 ? -0.23 14.25 1.406 1 62.19 95 PRO A N 1
ATOM 717 C CA . PRO A 1 95 ? -0.37 14.242 2.865 1 62.19 95 PRO A CA 1
ATOM 718 C C . PRO A 1 95 ? -1.633 13.523 3.334 1 62.19 95 PRO A C 1
ATOM 720 O O . PRO A 1 95 ? -2.617 13.453 2.596 1 62.19 95 PRO A O 1
ATOM 723 N N . LEU A 1 96 ? -1.298 12.75 4.289 1 55.12 96 LEU A N 1
ATOM 724 C CA . LEU A 1 96 ? -2.43 12.219 5.043 1 55.12 96 LEU A CA 1
ATOM 725 C C . LEU A 1 96 ? -2.771 13.125 6.223 1 55.12 96 LEU A C 1
ATOM 727 O O . LEU A 1 96 ? -2.584 12.742 7.379 1 55.12 96 LEU A O 1
ATOM 731 N N . ASN A 1 97 ? -2.826 14.383 6.164 1 46.75 97 ASN A N 1
ATOM 732 C CA . ASN A 1 97 ? -2.76 15.531 7.059 1 46.75 97 ASN A CA 1
ATOM 733 C C . ASN A 1 97 ? -3.76 15.406 8.203 1 46.75 97 ASN A C 1
ATOM 735 O O . ASN A 1 97 ? -4.926 15.078 7.988 1 46.75 97 ASN A O 1
ATOM 739 N N . SER A 1 98 ? -3.387 14.961 9.336 1 47.09 98 SER A N 1
ATOM 740 C CA . SER A 1 98 ? -4.207 15.18 10.523 1 47.09 98 SER A CA 1
ATOM 741 C C . SER A 1 98 ? -3.994 16.578 11.094 1 47.09 98 SER A C 1
ATOM 743 O O . SER A 1 98 ? -2.916 17.156 10.945 1 47.09 98 SER A O 1
ATOM 745 N N . CYS A 1 99 ? -5.094 17.391 11.047 1 44.94 99 CYS A N 1
ATOM 746 C CA . CYS A 1 99 ? -4.953 18.594 11.844 1 44.94 99 CYS A CA 1
ATOM 747 C C . CYS A 1 99 ? -4.18 18.328 13.125 1 44.94 99 CYS A C 1
ATOM 749 O O . CYS A 1 99 ? -3.572 19.219 13.703 1 44.94 99 CYS A O 1
ATOM 751 N N . SER A 1 100 ? -4.516 17.266 13.641 1 42.16 100 SER A N 1
ATOM 752 C CA . SER A 1 100 ? -4.027 17.016 14.992 1 42.16 100 SER A CA 1
ATOM 753 C C . SER A 1 100 ? -2.758 16.172 14.984 1 42.16 100 SER A C 1
ATOM 755 O O . SER A 1 100 ? -2.824 14.945 14.906 1 42.16 100 SER A O 1
ATOM 757 N N . GLY A 1 101 ? -1.646 16.578 14.492 1 50.16 101 GLY A N 1
ATOM 758 C CA . GLY A 1 101 ? -0.334 16.141 14.945 1 50.16 101 GLY A CA 1
ATOM 759 C C . GLY A 1 101 ? 0.353 15.203 13.977 1 50.16 101 GLY A C 1
ATOM 760 O O . GLY A 1 101 ? 1.186 15.625 13.18 1 50.16 101 GLY A O 1
ATOM 761 N N . ASP A 1 102 ? -0.077 13.805 14.125 1 55.41 102 ASP A N 1
ATOM 762 C CA . ASP A 1 102 ? 0.829 12.906 13.414 1 55.41 102 ASP A CA 1
ATOM 763 C C . ASP A 1 102 ? 0.651 13.031 11.906 1 55.41 102 ASP A C 1
ATOM 765 O O . ASP A 1 102 ? -0.474 13 11.398 1 55.41 102 ASP A O 1
ATOM 769 N N . ASN A 1 103 ? 1.628 13.586 11.172 1 72.81 103 ASN A N 1
ATOM 770 C CA . ASN A 1 103 ? 1.536 13.859 9.742 1 72.81 103 ASN A CA 1
ATOM 771 C C . ASN A 1 103 ? 2.033 12.68 8.914 1 72.81 103 ASN A C 1
ATOM 773 O O . ASN A 1 103 ? 3.203 12.305 9 1 72.81 103 ASN A O 1
ATOM 777 N N . TYR A 1 104 ? 1.033 11.82 8.5 1 82.94 104 TYR A N 1
ATOM 778 C CA . TYR A 1 104 ? 1.342 10.742 7.562 1 82.94 104 TYR A CA 1
ATOM 779 C C . TYR A 1 104 ? 1.252 11.234 6.121 1 82.94 104 TYR A C 1
ATOM 781 O O . TYR A 1 104 ? 0.51 12.172 5.824 1 82.94 104 TYR A O 1
ATOM 789 N N . VAL A 1 105 ? 2.107 10.625 5.258 1 85.12 105 VAL A N 1
ATOM 790 C CA . VAL A 1 105 ? 2.123 10.859 3.818 1 85.12 105 VAL A CA 1
ATOM 791 C C . VAL A 1 105 ? 2.182 9.523 3.08 1 85.12 105 VAL A C 1
ATOM 793 O O . VAL A 1 105 ? 2.885 8.602 3.504 1 85.12 105 VAL A O 1
ATOM 796 N N . PHE A 1 106 ? 1.37 9.375 2.096 1 88.5 106 PHE A N 1
ATOM 797 C CA . PHE A 1 106 ? 1.578 8.164 1.305 1 88.5 106 PHE A CA 1
ATOM 798 C C . PHE A 1 106 ? 2.352 8.484 0.029 1 88.5 106 PHE A C 1
ATOM 800 O O . PHE A 1 106 ? 2.291 9.602 -0.478 1 88.5 106 PHE A O 1
ATOM 807 N N . GLN A 1 107 ? 3.08 7.48 -0.466 1 86.56 107 GLN A N 1
ATOM 808 C CA . GLN A 1 107 ? 3.824 7.504 -1.721 1 86.56 107 GLN A CA 1
ATOM 809 C C . GLN A 1 107 ? 3.533 6.258 -2.555 1 86.56 107 GLN A C 1
ATOM 811 O O . GLN A 1 107 ? 3.539 5.141 -2.033 1 86.56 107 GLN A O 1
ATOM 816 N N . ARG A 1 108 ? 3.176 6.441 -3.787 1 91.12 108 ARG A N 1
ATOM 817 C CA . ARG A 1 108 ? 3.215 5.375 -4.781 1 91.12 108 ARG A CA 1
ATOM 818 C C . ARG A 1 108 ? 4.426 5.52 -5.695 1 91.12 108 ARG A C 1
ATOM 820 O O . ARG A 1 108 ? 4.699 6.609 -6.203 1 91.12 108 ARG A O 1
ATOM 827 N N . SER A 1 109 ? 5.129 4.426 -5.863 1 90.19 109 SER A N 1
ATOM 828 C CA . SER A 1 109 ? 6.312 4.484 -6.719 1 90.19 109 SER A CA 1
ATOM 829 C C . SER A 1 109 ? 6.512 3.178 -7.477 1 90.19 109 SER A C 1
ATOM 831 O O . SER A 1 109 ? 5.949 2.146 -7.105 1 90.19 109 SER A O 1
ATOM 833 N N . GLU A 1 110 ? 7.23 3.217 -8.57 1 88.25 110 GLU A N 1
ATOM 834 C CA . GLU A 1 110 ? 7.734 2.072 -9.32 1 88.25 110 GLU A CA 1
ATOM 835 C C . GLU A 1 110 ? 9.242 1.912 -9.141 1 88.25 110 GLU A C 1
ATOM 837 O O . GLU A 1 110 ? 9.977 2.9 -9.125 1 88.25 110 GLU A O 1
ATOM 842 N N . THR A 1 111 ? 9.641 0.712 -8.914 1 88.44 111 THR A N 1
ATOM 843 C CA . THR A 1 111 ? 11.039 0.43 -8.633 1 88.44 111 THR A CA 1
ATOM 844 C C . THR A 1 111 ? 11.586 -0.625 -9.594 1 88.44 111 THR A C 1
ATOM 846 O O . THR A 1 111 ? 10.906 -1.61 -9.891 1 88.44 111 THR A O 1
ATOM 849 N N . VAL A 1 112 ? 12.758 -0.379 -10.164 1 87 112 VAL A N 1
ATOM 850 C CA . VAL A 1 112 ? 13.547 -1.345 -10.93 1 87 112 VAL A CA 1
ATOM 851 C C . VAL A 1 112 ? 14.93 -1.501 -10.289 1 87 112 VAL A C 1
ATOM 853 O O . VAL A 1 112 ? 15.578 -0.509 -9.961 1 87 112 VAL A O 1
ATOM 856 N N . ALA A 1 113 ? 15.281 -2.674 -9.977 1 88.44 113 ALA A N 1
ATOM 857 C CA . ALA A 1 113 ? 16.625 -2.992 -9.5 1 88.44 113 ALA A CA 1
ATOM 858 C C . ALA A 1 113 ? 17.359 -3.9 -10.492 1 88.44 113 ALA A C 1
ATOM 860 O O . ALA A 1 113 ? 16.797 -4.887 -10.969 1 88.44 113 ALA A O 1
ATOM 861 N N . ILE A 1 114 ? 18.594 -3.52 -10.828 1 88.25 114 ILE A N 1
ATOM 862 C CA . ILE A 1 114 ? 19.438 -4.285 -11.742 1 88.25 114 ILE A CA 1
ATOM 863 C C . ILE A 1 114 ? 20.703 -4.746 -11.031 1 88.25 114 ILE A C 1
ATOM 865 O O . ILE A 1 114 ? 21.234 -4.039 -10.164 1 88.25 114 ILE A O 1
ATOM 869 N N . ASN A 1 115 ? 21.094 -5.926 -11.312 1 89.44 115 ASN A N 1
ATOM 870 C CA . ASN A 1 115 ? 22.297 -6.438 -10.688 1 89.44 115 ASN A CA 1
ATOM 871 C C . ASN A 1 115 ? 23.547 -6.09 -11.5 1 89.44 115 ASN A C 1
ATOM 873 O O . ASN A 1 115 ? 23.469 -5.309 -12.445 1 89.44 115 ASN A O 1
ATOM 877 N N . ASP A 1 116 ? 24.688 -6.602 -11.07 1 88 116 ASP A N 1
ATOM 878 C CA . ASP A 1 116 ? 25.984 -6.262 -11.664 1 88 116 ASP A CA 1
ATOM 879 C C . ASP A 1 116 ? 26.078 -6.789 -13.094 1 88 116 ASP A C 1
ATOM 881 O O . ASP A 1 116 ? 26.938 -6.352 -13.867 1 88 116 ASP A O 1
ATOM 885 N N . LYS A 1 117 ? 25.219 -7.719 -13.453 1 92.56 117 LYS A N 1
ATOM 886 C CA . LYS A 1 117 ? 25.203 -8.266 -14.805 1 92.56 117 LYS A CA 1
ATOM 887 C C . LYS A 1 117 ? 24.188 -7.555 -15.68 1 92.56 117 LYS A C 1
ATOM 889 O O . LYS A 1 117 ? 23.828 -8.047 -16.75 1 92.56 117 LYS A O 1
ATOM 894 N N . ASP A 1 118 ? 23.625 -6.57 -15.172 1 87.81 118 ASP A N 1
ATOM 895 C CA . ASP A 1 118 ? 22.656 -5.746 -15.883 1 87.81 118 ASP A CA 1
ATOM 896 C C . ASP A 1 118 ? 21.344 -6.496 -16.078 1 87.81 118 ASP A C 1
ATOM 898 O O . ASP A 1 118 ? 20.672 -6.324 -17.094 1 87.81 118 ASP A O 1
ATOM 902 N N . VAL A 1 119 ? 21.109 -7.457 -15.219 1 88.62 119 VAL A N 1
ATOM 903 C CA . VAL A 1 119 ? 19.844 -8.188 -15.227 1 88.62 119 VAL A CA 1
ATOM 904 C C . VAL A 1 119 ? 18.891 -7.559 -14.219 1 88.62 119 VAL A C 1
ATOM 906 O O . VAL A 1 119 ? 19.281 -7.234 -13.094 1 88.62 119 VAL A O 1
ATOM 909 N N . VAL A 1 120 ? 17.672 -7.375 -14.719 1 87.81 120 VAL A N 1
ATOM 910 C CA . VAL A 1 120 ? 16.641 -6.887 -13.812 1 87.81 120 VAL A CA 1
ATOM 911 C C . VAL A 1 120 ? 16.297 -7.969 -12.789 1 87.81 120 VAL A C 1
ATOM 913 O O . VAL A 1 120 ? 15.852 -9.055 -13.148 1 87.81 120 VAL A O 1
ATOM 916 N N . ILE A 1 121 ? 16.531 -7.672 -11.5 1 85.75 121 ILE A N 1
ATOM 917 C CA . ILE A 1 121 ? 16.266 -8.672 -10.477 1 85.75 121 ILE A CA 1
ATOM 918 C C . ILE A 1 121 ? 15.008 -8.289 -9.695 1 85.75 121 ILE A C 1
ATOM 920 O O . ILE A 1 121 ? 14.469 -9.094 -8.938 1 85.75 121 ILE A O 1
ATOM 924 N N . PHE A 1 122 ? 14.648 -7.086 -9.844 1 87.06 122 PHE A N 1
ATOM 925 C CA . PHE A 1 122 ? 13.375 -6.617 -9.297 1 87.06 122 PHE A CA 1
ATOM 926 C C . PHE A 1 122 ? 12.75 -5.574 -10.211 1 87.06 122 PHE A C 1
ATOM 928 O O . PHE A 1 122 ? 13.391 -4.586 -10.57 1 87.06 122 PHE A O 1
ATOM 935 N N . LYS A 1 123 ? 11.641 -5.785 -10.656 1 88.75 123 LYS A N 1
ATOM 936 C CA . LYS A 1 123 ? 10.742 -4.82 -11.289 1 88.75 123 LYS A CA 1
ATOM 937 C C . LYS A 1 123 ? 9.359 -4.852 -10.641 1 88.75 123 LYS A C 1
ATOM 939 O O . LYS A 1 123 ? 8.656 -5.859 -10.711 1 88.75 123 LYS A O 1
ATOM 944 N N . GLY A 1 124 ? 9.062 -3.826 -9.922 1 91.69 124 GLY A N 1
ATOM 945 C CA . GLY A 1 124 ? 7.816 -3.812 -9.18 1 91.69 124 GLY A CA 1
ATOM 946 C C . GLY A 1 124 ? 7.426 -2.428 -8.695 1 91.69 124 GLY A C 1
ATOM 947 O O . GLY A 1 124 ? 7.758 -1.426 -9.328 1 91.69 124 GLY A O 1
ATOM 948 N N . LYS A 1 125 ? 6.555 -2.361 -7.738 1 92 125 LYS A N 1
ATOM 949 C CA . LYS A 1 125 ? 5.965 -1.113 -7.258 1 92 125 LYS A CA 1
ATOM 950 C C . LYS A 1 125 ? 5.82 -1.123 -5.738 1 92 125 LYS A C 1
ATOM 952 O O . LYS A 1 125 ? 5.855 -2.186 -5.113 1 92 125 LYS A O 1
ATOM 957 N N . ASN A 1 126 ? 5.754 0.076 -5.184 1 93.25 126 ASN A N 1
ATOM 958 C CA . ASN A 1 126 ? 5.645 0.296 -3.744 1 93.25 126 ASN A CA 1
ATOM 959 C C . ASN A 1 126 ? 4.457 1.189 -3.4 1 93.25 126 ASN A C 1
ATOM 961 O O . ASN A 1 126 ? 4.176 2.154 -4.113 1 93.25 126 ASN A O 1
ATOM 965 N N . LEU A 1 127 ? 3.777 0.875 -2.396 1 94.56 127 LEU A N 1
ATOM 966 C CA . LEU A 1 127 ? 2.936 1.794 -1.639 1 94.56 127 LEU A CA 1
ATOM 967 C C . LEU A 1 127 ? 3.475 1.984 -0.224 1 94.56 127 LEU A C 1
ATOM 969 O O . LEU A 1 127 ? 3.562 1.025 0.545 1 94.56 127 LEU A O 1
ATOM 973 N N . ILE A 1 128 ? 3.838 3.203 0.101 1 93.44 128 ILE A N 1
ATOM 974 C CA . ILE A 1 128 ? 4.52 3.496 1.358 1 93.44 128 ILE A CA 1
ATOM 975 C C . ILE A 1 128 ? 3.734 4.551 2.135 1 93.44 128 ILE A C 1
ATOM 977 O O . ILE A 1 128 ? 3.273 5.539 1.558 1 93.44 128 ILE A O 1
ATOM 981 N N . ILE A 1 129 ? 3.492 4.27 3.424 1 92.12 129 ILE A N 1
ATOM 982 C CA . ILE A 1 129 ? 3.039 5.285 4.367 1 92.12 129 ILE A CA 1
ATOM 983 C C . ILE A 1 129 ? 4.23 5.836 5.148 1 92.12 129 ILE A C 1
ATOM 985 O O . ILE A 1 129 ? 4.938 5.086 5.824 1 92.12 129 ILE A O 1
ATOM 989 N N . TRP A 1 130 ? 4.422 7.129 4.977 1 90.25 130 TRP A N 1
ATOM 990 C CA . TRP A 1 130 ? 5.457 7.836 5.723 1 90.25 130 TRP A CA 1
ATOM 991 C C . TRP A 1 130 ? 4.875 8.5 6.965 1 90.25 130 TRP A C 1
ATOM 993 O O . TRP A 1 130 ? 3.744 8.992 6.945 1 90.25 130 TRP A O 1
ATOM 1003 N N . LYS A 1 131 ? 5.691 8.508 7.996 1 88.44 131 LYS A N 1
ATOM 1004 C CA . LYS A 1 131 ? 5.355 9.219 9.227 1 88.44 131 LYS A CA 1
ATOM 1005 C C . LYS A 1 131 ? 6.344 10.352 9.492 1 88.44 131 LYS A C 1
ATOM 1007 O O . LYS A 1 131 ? 7.555 10.172 9.375 1 88.44 131 LYS A O 1
ATOM 1012 N N . LYS A 1 132 ? 5.773 11.5 9.75 1 87.81 132 LYS A N 1
ATOM 1013 C CA . LYS A 1 132 ? 6.625 12.625 10.125 1 87.81 132 LYS A CA 1
ATOM 1014 C C . LYS A 1 132 ? 7.277 12.391 11.484 1 87.81 132 LYS A C 1
ATOM 1016 O O . LYS A 1 132 ? 6.598 12.039 12.453 1 87.81 132 LYS A O 1
ATOM 1021 N N . VAL A 1 133 ? 8.586 12.469 11.578 1 88.44 133 VAL A N 1
ATOM 1022 C CA . VAL A 1 133 ? 9.391 12.375 12.789 1 88.44 133 VAL A CA 1
ATOM 1023 C C . VAL A 1 133 ? 10.328 13.57 12.883 1 88.44 133 VAL A C 1
ATOM 1025 O O . VAL A 1 133 ? 11.328 13.648 12.156 1 88.44 133 VAL A O 1
ATOM 1028 N N . GLY A 1 134 ? 10.023 14.547 13.766 1 84.88 134 GLY A N 1
ATOM 1029 C CA . GLY A 1 134 ? 10.742 15.812 13.734 1 84.88 134 GLY A CA 1
ATOM 1030 C C . GLY A 1 134 ? 10.492 16.594 12.461 1 84.88 134 GLY A C 1
ATOM 1031 O O . GLY A 1 134 ? 9.344 16.859 12.094 1 84.88 134 GLY A O 1
ATOM 1032 N N . ASP A 1 135 ? 11.578 16.844 11.75 1 84.12 135 ASP A N 1
ATOM 1033 C CA . ASP A 1 135 ? 11.453 17.625 10.523 1 84.12 135 ASP A CA 1
ATOM 1034 C C . ASP A 1 135 ? 11.609 16.734 9.297 1 84.12 135 ASP A C 1
ATOM 1036 O O . ASP A 1 135 ? 11.719 17.234 8.172 1 84.12 135 ASP A O 1
ATOM 1040 N N . SER A 1 136 ? 11.562 15.438 9.578 1 88.81 136 SER A N 1
ATOM 1041 C CA . SER A 1 136 ? 11.75 14.484 8.484 1 88.81 136 SER A CA 1
ATOM 1042 C C . SER A 1 136 ? 10.656 13.43 8.477 1 88.81 136 SER A C 1
ATOM 1044 O O . SER A 1 136 ? 9.688 13.523 9.234 1 88.81 136 SER A O 1
ATOM 1046 N N . TYR A 1 137 ? 10.742 12.633 7.5 1 91 137 TYR A N 1
ATOM 1047 C CA . TYR A 1 137 ? 9.805 11.516 7.375 1 91 137 TYR A CA 1
ATOM 1048 C C . TYR A 1 137 ? 10.547 10.18 7.414 1 91 137 TYR A C 1
ATOM 1050 O O . TYR A 1 137 ? 11.641 10.055 6.859 1 91 137 TYR A O 1
ATOM 1058 N N . LYS A 1 138 ? 9.906 9.227 8.102 1 95.12 138 LYS A N 1
ATOM 1059 C CA . LYS A 1 138 ? 10.391 7.848 8.117 1 95.12 138 LYS A CA 1
ATOM 1060 C C . LYS A 1 138 ? 9.336 6.883 7.582 1 95.12 138 LYS A C 1
ATOM 1062 O O . LYS A 1 138 ? 8.141 7.172 7.641 1 95.12 138 LYS A O 1
ATOM 1067 N N . ILE A 1 139 ? 9.859 5.809 7.094 1 95.31 139 ILE A N 1
ATOM 1068 C CA . ILE A 1 139 ? 8.953 4.797 6.566 1 95.31 139 ILE A CA 1
ATOM 1069 C C . ILE A 1 139 ? 8.227 4.102 7.719 1 95.31 139 ILE A C 1
ATOM 1071 O O . ILE A 1 139 ? 8.867 3.504 8.586 1 95.31 139 ILE A O 1
ATOM 1075 N N . TYR A 1 140 ? 6.91 4.164 7.715 1 93.25 140 TYR A N 1
ATOM 1076 C CA . TYR A 1 140 ? 6.078 3.566 8.758 1 93.25 140 TYR A CA 1
ATOM 1077 C C . TYR A 1 140 ? 5.488 2.242 8.289 1 93.25 140 TYR A C 1
ATOM 1079 O O . TYR A 1 140 ? 5.637 1.218 8.961 1 93.25 140 TYR A O 1
ATOM 1087 N N . THR A 1 141 ? 4.867 2.209 7.164 1 94.19 141 THR A N 1
ATOM 1088 C CA . THR A 1 141 ? 4.34 1.016 6.512 1 94.19 141 THR A CA 1
ATOM 1089 C C . THR A 1 141 ? 4.812 0.935 5.062 1 94.19 141 THR A C 1
ATOM 1091 O O . THR A 1 141 ? 4.75 1.922 4.328 1 94.19 141 THR A O 1
ATOM 1094 N N . HIS A 1 142 ? 5.367 -0.224 4.668 1 96.06 142 HIS A N 1
ATOM 1095 C CA . HIS A 1 142 ? 5.941 -0.421 3.342 1 96.06 142 HIS A CA 1
ATOM 1096 C C . HIS A 1 142 ? 5.445 -1.717 2.711 1 96.06 142 HIS A C 1
ATOM 1098 O O . HIS A 1 142 ? 5.797 -2.809 3.164 1 96.06 142 HIS A O 1
ATOM 1104 N N . MET A 1 143 ? 4.609 -1.573 1.717 1 96.06 143 MET A N 1
ATOM 1105 C CA . MET A 1 143 ? 4.18 -2.715 0.914 1 96.06 143 MET A CA 1
ATOM 1106 C C . MET A 1 143 ? 4.785 -2.65 -0.486 1 96.06 143 MET A C 1
ATOM 1108 O O . MET A 1 143 ? 4.836 -1.582 -1.096 1 96.06 143 MET A O 1
ATOM 1112 N N . TYR A 1 144 ? 5.23 -3.82 -0.99 1 93.5 144 TYR A N 1
ATOM 1113 C CA . TYR A 1 144 ? 5.754 -3.873 -2.352 1 93.5 144 TYR A CA 1
ATOM 1114 C C . TYR A 1 144 ? 5.402 -5.199 -3.018 1 93.5 144 TYR A C 1
ATOM 1116 O O . TYR A 1 144 ? 5.156 -6.195 -2.338 1 93.5 144 TYR A O 1
ATOM 1124 N N . ASN A 1 145 ? 5.25 -5.188 -4.289 1 94.19 145 ASN A N 1
ATOM 1125 C CA . ASN A 1 145 ? 5.125 -6.422 -5.059 1 94.19 145 ASN A CA 1
ATOM 1126 C C . ASN A 1 145 ? 5.695 -6.262 -6.465 1 94.19 145 ASN A C 1
ATOM 1128 O O . ASN A 1 145 ? 5.906 -5.141 -6.93 1 94.19 145 ASN A O 1
ATOM 1132 N N . MET A 1 146 ? 6.09 -7.426 -6.98 1 89.88 146 MET A N 1
ATOM 1133 C CA . MET A 1 146 ? 6.699 -7.465 -8.305 1 89.88 146 MET A CA 1
ATOM 1134 C C . MET A 1 146 ? 5.633 -7.43 -9.398 1 89.88 146 MET A C 1
ATOM 1136 O O . MET A 1 146 ? 4.496 -7.848 -9.172 1 89.88 146 MET A O 1
ATOM 1140 N N . ASP A 1 147 ? 5.9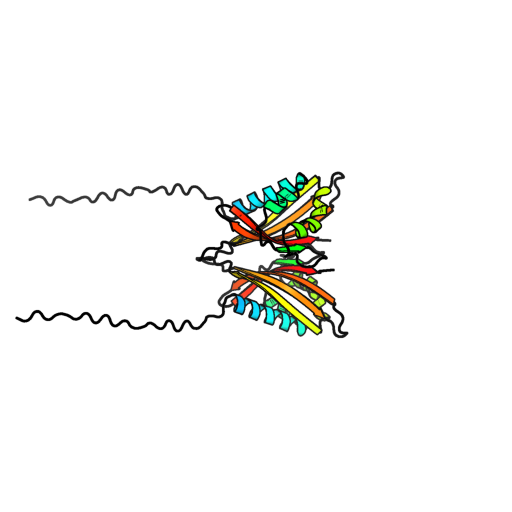53 -6.91 -10.602 1 90.69 147 ASP A N 1
ATOM 1141 C CA . ASP A 1 147 ? 5.043 -6.809 -11.734 1 90.69 147 ASP A CA 1
ATOM 1142 C C . ASP A 1 147 ? 5.031 -8.102 -12.547 1 90.69 147 ASP A C 1
ATOM 1144 O O . ASP A 1 147 ? 4.246 -8.242 -13.484 1 90.69 147 ASP A O 1
ATOM 1148 N N . GLN A 1 148 ? 5.805 -9.031 -12.383 1 82.44 148 GLN A N 1
ATOM 1149 C CA . GLN A 1 148 ? 5.863 -10.289 -13.117 1 82.44 148 GLN A CA 1
ATOM 1150 C C . GLN A 1 148 ? 6.18 -11.453 -12.18 1 82.44 148 GLN A C 1
ATOM 1152 O O . GLN A 1 148 ? 6.785 -11.266 -11.125 1 82.44 148 GLN A O 1
ATOM 1157 N N . MET B 1 1 ? -29.109 55.656 47.094 1 32.28 1 MET B N 1
ATOM 1158 C CA . MET B 1 1 ? -29.375 54.906 45.875 1 32.28 1 MET B CA 1
ATOM 1159 C C . MET B 1 1 ? -28.484 53.688 45.781 1 32.28 1 MET B C 1
ATOM 1161 O O . MET B 1 1 ? -27.266 53.781 45.875 1 32.28 1 MET B O 1
ATOM 1165 N N . SER B 1 2 ? -29.047 52.531 46.188 1 35.53 2 SER B N 1
ATOM 1166 C CA . SER B 1 2 ? -28.531 51.188 46.406 1 35.53 2 SER B CA 1
ATOM 1167 C C . SER B 1 2 ? -27.906 50.625 45.125 1 35.53 2 SER B C 1
ATOM 1169 O O . SER B 1 2 ? -28.453 50.781 44.031 1 35.53 2 SER B O 1
ATOM 1171 N N . PRO B 1 3 ? -26.578 50.531 45.156 1 46.19 3 PRO B N 1
ATOM 1172 C CA . PRO B 1 3 ? -25.844 50.031 43.969 1 46.19 3 PRO B CA 1
ATOM 1173 C C . PRO B 1 3 ? -26.328 48.688 43.5 1 46.19 3 PRO B C 1
ATOM 1175 O O . PRO B 1 3 ? -26.438 47.75 44.281 1 46.19 3 PRO B O 1
ATOM 1178 N N . THR B 1 4 ? -27.359 48.625 42.625 1 38.56 4 THR B N 1
ATOM 1179 C CA . THR B 1 4 ? -27.922 47.438 42 1 38.56 4 THR B CA 1
ATOM 1180 C C . THR B 1 4 ? -26.828 46.594 41.375 1 38.56 4 THR B C 1
ATOM 1182 O O . THR B 1 4 ? -26.109 47.062 40.469 1 38.56 4 THR B O 1
ATOM 1185 N N . THR B 1 5 ? -26.219 45.688 42.125 1 35.84 5 THR B N 1
ATOM 1186 C CA . THR B 1 5 ? -25.25 44.656 41.781 1 35.84 5 THR B CA 1
ATOM 1187 C C . THR B 1 5 ? -25.766 43.781 40.625 1 35.84 5 THR B C 1
ATOM 1189 O O . THR B 1 5 ? -26.812 43.156 40.75 1 35.84 5 THR B O 1
ATOM 1192 N N . TYR B 1 6 ? -25.625 44.281 39.375 1 31 6 TYR B N 1
ATOM 1193 C CA . TYR B 1 6 ? -25.984 43.469 38.219 1 31 6 TYR B CA 1
ATOM 1194 C C . TYR B 1 6 ? -25.297 42.094 38.281 1 31 6 TYR B C 1
ATOM 1196 O O . TYR B 1 6 ? -24.062 42.031 38.375 1 31 6 TYR B O 1
ATOM 1204 N N . LEU B 1 7 ? -25.922 41.125 39.062 1 29.62 7 LEU B N 1
ATOM 1205 C CA . LEU B 1 7 ? -25.5 39.75 39.094 1 29.62 7 LEU B CA 1
ATOM 1206 C C . LEU B 1 7 ? -25.484 39.156 37.688 1 29.62 7 LEU B C 1
ATOM 1208 O O . LEU B 1 7 ? -26.516 39.062 37 1 29.62 7 LEU B O 1
ATOM 1212 N N . CYS B 1 8 ? -24.406 39.438 36.938 1 31.44 8 CYS B N 1
ATOM 1213 C CA . CYS B 1 8 ? -24.219 38.719 35.688 1 31.44 8 CYS B CA 1
ATOM 1214 C C . CYS B 1 8 ? -24.328 37.219 35.875 1 31.44 8 CYS B C 1
ATOM 1216 O O . CYS B 1 8 ? -23.469 36.594 36.531 1 31.44 8 CYS B O 1
ATOM 1218 N N . ALA B 1 9 ? -25.531 36.719 36.062 1 29.98 9 ALA B N 1
ATOM 1219 C CA . ALA B 1 9 ? -25.766 35.281 36 1 29.98 9 ALA B CA 1
ATOM 1220 C C . ALA B 1 9 ? -25.188 34.688 34.75 1 29.98 9 ALA B C 1
ATOM 1222 O O . ALA B 1 9 ? -25.609 35 33.625 1 29.98 9 ALA B O 1
ATOM 1223 N N . PHE B 1 10 ? -23.875 34.406 34.781 1 30.55 10 PHE B N 1
ATOM 1224 C CA . PHE B 1 10 ? -23.281 33.562 33.781 1 30.55 10 PHE B CA 1
ATOM 1225 C C . PHE B 1 10 ? -24.016 32.219 33.688 1 30.55 10 PHE B C 1
ATOM 1227 O O . PHE B 1 10 ? -24 31.438 34.625 1 30.55 10 PHE B O 1
ATOM 1234 N N . LEU B 1 11 ? -25.203 32.25 33.125 1 27.95 11 LEU B N 1
ATOM 1235 C CA . LEU B 1 11 ? -25.812 30.953 32.844 1 27.95 11 LEU B CA 1
ATOM 1236 C C . LEU B 1 11 ? -24.844 30.062 32.031 1 27.95 11 LEU B C 1
ATOM 1238 O O . LEU B 1 11 ? -24.453 30.406 30.922 1 27.95 11 LEU B O 1
ATOM 1242 N N . ALA B 1 12 ? -24.016 29.312 32.75 1 30.78 12 ALA B N 1
ATOM 1243 C CA . ALA B 1 12 ? -23.25 28.172 32.25 1 30.78 12 ALA B CA 1
ATOM 1244 C C . ALA B 1 12 ? -24.156 27.188 31.5 1 30.78 12 ALA B C 1
ATOM 1246 O O . ALA B 1 12 ? -24.938 26.453 32.125 1 30.78 12 ALA B O 1
ATOM 1247 N N . ALA B 1 13 ? -24.875 27.641 30.484 1 31.28 13 ALA B N 1
ATOM 1248 C CA . ALA B 1 13 ? -25.484 26.562 29.688 1 31.28 13 ALA B CA 1
ATOM 1249 C C . ALA B 1 13 ? -24.469 25.469 29.375 1 31.28 13 ALA B C 1
ATOM 1251 O O . ALA B 1 13 ? -23.422 25.75 28.781 1 31.28 13 ALA B O 1
ATOM 1252 N N . GLY B 1 14 ? -24.438 24.469 30.188 1 30.55 14 GLY B N 1
ATOM 1253 C CA . GLY B 1 14 ? -23.797 23.188 29.859 1 30.55 14 GLY B CA 1
ATOM 1254 C C . GLY B 1 14 ? -24.031 22.75 28.438 1 30.55 14 GLY B C 1
ATOM 1255 O O . GLY B 1 14 ? -25.141 22.328 28.094 1 30.55 14 GLY B O 1
ATOM 1256 N N . MET B 1 15 ? -23.625 23.531 27.438 1 31.28 15 MET B N 1
ATOM 1257 C CA . MET B 1 15 ? -23.625 22.875 26.141 1 31.28 15 MET B CA 1
ATOM 1258 C C . MET B 1 15 ? -23.156 21.422 26.266 1 31.28 15 MET B C 1
ATOM 1260 O O . MET B 1 15 ? -21.969 21.172 26.547 1 31.28 15 MET B O 1
ATOM 1264 N N . MET B 1 16 ? -23.953 20.562 26.828 1 30.14 16 MET B N 1
ATOM 1265 C CA . MET B 1 16 ? -23.734 19.141 26.562 1 30.14 16 MET B CA 1
ATOM 1266 C C . MET B 1 16 ? -23.406 18.906 25.078 1 30.14 16 MET B C 1
ATOM 1268 O O . MET B 1 16 ? -24.25 19.188 24.219 1 30.14 16 MET B O 1
ATOM 1272 N N . ILE B 1 17 ? -22.328 19.266 24.609 1 32.78 17 ILE B N 1
ATOM 1273 C CA . ILE B 1 17 ? -21.906 18.578 23.391 1 32.78 17 ILE B CA 1
ATOM 1274 C C . ILE B 1 17 ? -22.312 17.109 23.453 1 32.78 17 ILE B C 1
ATOM 1276 O O . ILE B 1 17 ? -21.75 16.359 24.266 1 32.78 17 ILE B O 1
ATOM 1280 N N . VAL B 1 18 ? -23.562 16.688 23.719 1 33.41 18 VAL B N 1
ATOM 1281 C CA . VAL B 1 18 ? -23.922 15.32 23.344 1 33.41 18 VAL B CA 1
ATOM 1282 C C . VAL B 1 18 ? -23.094 14.898 22.125 1 33.41 18 VAL B C 1
ATOM 1284 O O . VAL B 1 18 ? -23.328 15.375 21.016 1 33.41 18 VAL B O 1
ATOM 1287 N N . GLY B 1 19 ? -21.781 14.898 22.25 1 32.81 19 GLY B N 1
ATOM 1288 C CA . GLY B 1 19 ? -20.891 14.344 21.25 1 32.81 19 GLY B CA 1
ATOM 1289 C C . GLY B 1 19 ? -21.469 13.141 20.531 1 32.81 19 GLY B C 1
ATOM 1290 O O . GLY B 1 19 ? -21.578 12.062 21.109 1 32.81 19 GLY B O 1
ATOM 1291 N N . ALA B 1 20 ? -22.641 13.188 19.938 1 38.5 20 ALA B N 1
ATOM 1292 C CA . ALA B 1 20 ? -23.031 12.133 19 1 38.5 20 ALA B CA 1
ATOM 1293 C C . ALA B 1 20 ? -21.812 11.367 18.5 1 38.5 20 ALA B C 1
ATOM 1295 O O . ALA B 1 20 ? -20.891 11.953 17.922 1 38.5 20 ALA B O 1
ATOM 1296 N N . THR B 1 21 ? -21.297 10.453 19.203 1 43.62 21 THR B N 1
ATOM 1297 C CA . THR B 1 21 ? -20.031 9.734 19.062 1 43.62 21 THR B CA 1
ATOM 1298 C C . THR B 1 21 ? -19.766 9.406 17.594 1 43.62 21 THR B C 1
ATOM 1300 O O . THR B 1 21 ? -20.5 8.625 16.984 1 43.62 21 THR B O 1
ATOM 1303 N N . ALA B 1 22 ? -19.812 10.492 16.719 1 49.03 22 ALA B N 1
ATOM 1304 C CA . ALA B 1 22 ? -19.453 10.352 15.305 1 49.03 22 ALA B CA 1
ATOM 1305 C C . ALA B 1 22 ? -18.531 9.156 15.086 1 49.03 22 ALA B C 1
ATOM 1307 O O . ALA B 1 22 ? -17.562 8.977 15.828 1 49.03 22 ALA B O 1
ATOM 1308 N N . ASP B 1 23 ? -19.094 8.094 14.5 1 61.41 23 ASP B N 1
ATOM 1309 C CA . ASP B 1 23 ? -18.281 6.926 14.188 1 61.41 23 ASP B CA 1
ATOM 1310 C C . ASP B 1 23 ? -16.844 7.336 13.844 1 61.41 23 ASP B C 1
ATOM 1312 O O . ASP B 1 23 ? -16.625 8.289 13.102 1 61.41 23 ASP B O 1
ATOM 1316 N N . SER B 1 24 ? -15.961 6.844 14.672 1 75.31 24 SER B N 1
ATOM 1317 C CA . SER B 1 24 ? -14.555 7.086 14.383 1 75.31 24 SER B CA 1
ATOM 1318 C C . SER B 1 24 ? -14.234 6.812 12.914 1 75.31 24 SER B C 1
ATOM 1320 O O . SER B 1 24 ? -15.023 6.18 12.211 1 75.31 24 SER B O 1
ATOM 1322 N N . VAL B 1 25 ? -13.383 7.504 12.336 1 79.62 25 VAL B N 1
ATOM 1323 C CA . VAL B 1 25 ? -12.914 7.207 10.984 1 79.62 25 VAL B CA 1
ATOM 1324 C C . VAL B 1 25 ? -12.672 5.707 10.844 1 79.62 25 VAL B C 1
ATOM 1326 O O . VAL B 1 25 ? -12.969 5.125 9.797 1 79.62 25 VAL B O 1
ATOM 1329 N N . THR B 1 26 ? -12.156 5.07 11.883 1 81.56 26 THR B N 1
ATOM 1330 C CA . THR B 1 26 ? -11.93 3.631 11.875 1 81.56 26 THR B CA 1
ATOM 1331 C C . THR B 1 26 ? -13.242 2.877 11.664 1 81.56 26 THR B C 1
ATOM 1333 O O . THR B 1 26 ? -13.305 1.947 10.852 1 81.56 26 THR B O 1
ATOM 1336 N N . ASP B 1 27 ? -14.234 3.289 12.328 1 83.38 27 ASP B N 1
ATOM 1337 C CA . ASP B 1 27 ? -15.531 2.637 12.172 1 83.38 27 ASP B CA 1
ATOM 1338 C C . ASP B 1 27 ? -16.062 2.809 10.75 1 83.38 27 ASP B C 1
ATOM 1340 O O . ASP B 1 27 ? -16.641 1.879 10.188 1 83.38 27 ASP B O 1
ATOM 1344 N N . LYS B 1 28 ? -15.875 3.977 10.234 1 85.06 28 LYS B N 1
ATOM 1345 C CA . LYS B 1 28 ? -16.359 4.242 8.883 1 85.06 28 LYS B CA 1
ATOM 1346 C C . LYS B 1 28 ? -15.625 3.383 7.855 1 85.06 28 LYS B C 1
ATOM 1348 O O . LYS B 1 28 ? -16.25 2.816 6.953 1 85.06 28 LYS B O 1
ATOM 1353 N N . ILE B 1 29 ? -14.297 3.248 7.973 1 87.56 29 ILE B N 1
ATOM 1354 C CA . ILE B 1 29 ? -13.5 2.467 7.031 1 87.56 29 ILE B CA 1
ATOM 1355 C C . ILE B 1 29 ? -13.859 0.987 7.16 1 87.56 29 ILE B C 1
ATOM 1357 O O . ILE B 1 29 ? -13.977 0.28 6.156 1 87.56 29 ILE B O 1
ATOM 1361 N N . LYS B 1 30 ? -14.07 0.539 8.406 1 87.31 30 LYS B N 1
ATOM 1362 C CA . LYS B 1 30 ? -14.461 -0.853 8.609 1 87.31 30 LYS B CA 1
ATOM 1363 C C . LYS B 1 30 ? -15.82 -1.139 7.969 1 87.31 30 LYS B C 1
ATOM 1365 O O . LYS B 1 30 ? -16.016 -2.207 7.387 1 87.31 30 LYS B O 1
ATOM 1370 N N . ALA B 1 31 ? -16.672 -0.186 8.07 1 89.81 31 ALA B N 1
ATOM 1371 C CA . ALA B 1 31 ? -17.984 -0.344 7.445 1 89.81 31 ALA B CA 1
ATOM 1372 C C . ALA B 1 31 ? -17.859 -0.403 5.926 1 89.81 31 ALA B C 1
ATOM 1374 O O . ALA B 1 31 ? -18.5 -1.234 5.277 1 89.81 31 ALA B O 1
ATOM 1375 N N . GLU B 1 32 ? -17.094 0.497 5.371 1 92.56 32 GLU B N 1
ATOM 1376 C CA . GLU B 1 32 ? -16.875 0.475 3.926 1 92.56 32 GLU B CA 1
ATOM 1377 C C . GLU B 1 32 ? -16.188 -0.815 3.49 1 92.56 32 GLU B C 1
ATOM 1379 O O . GLU B 1 32 ? -16.516 -1.384 2.449 1 92.56 32 GLU B O 1
ATOM 1384 N N . SER B 1 33 ? -15.234 -1.293 4.309 1 91.25 33 SER B N 1
ATOM 1385 C CA . SER B 1 33 ? -14.555 -2.553 4.016 1 91.25 33 SER B CA 1
ATOM 1386 C C . SER B 1 33 ? -15.531 -3.725 4.062 1 91.25 33 SER B C 1
ATOM 1388 O O . SER B 1 33 ? -15.414 -4.664 3.271 1 91.25 33 SER B O 1
ATOM 1390 N N . ALA B 1 34 ? -16.438 -3.646 4.984 1 90.88 34 ALA B N 1
ATOM 1391 C CA . ALA B 1 34 ? -17.453 -4.691 5.078 1 90.88 34 ALA B CA 1
ATOM 1392 C C . ALA B 1 34 ? -18.328 -4.727 3.824 1 90.88 34 ALA B C 1
ATOM 1394 O O . ALA B 1 34 ? -18.734 -5.797 3.377 1 90.88 34 ALA B O 1
ATOM 1395 N N . LYS B 1 35 ? -18.625 -3.547 3.264 1 94.38 35 LYS B N 1
ATOM 1396 C CA . LYS B 1 35 ? -19.359 -3.506 2 1 94.38 35 LYS B CA 1
ATOM 1397 C C . LYS B 1 35 ? -18.578 -4.199 0.888 1 94.38 35 LYS B C 1
ATOM 1399 O O . LYS B 1 35 ? -19.156 -4.922 0.074 1 94.38 35 LYS B O 1
ATOM 1404 N N . TYR B 1 36 ? -17.312 -3.967 0.891 1 94.5 36 TYR B N 1
ATOM 1405 C CA . TYR B 1 36 ? -16.453 -4.594 -0.104 1 94.5 36 TYR B CA 1
ATOM 1406 C C . TYR B 1 36 ? -16.516 -6.113 -0.003 1 94.5 36 TYR B C 1
ATOM 1408 O O . TYR B 1 36 ? -16.688 -6.801 -1.011 1 94.5 36 TYR B O 1
ATOM 1416 N N . VAL B 1 37 ? -16.375 -6.633 1.197 1 90.19 37 VAL B N 1
ATOM 1417 C CA . VAL B 1 37 ? -16.422 -8.07 1.447 1 90.19 37 VAL B CA 1
ATOM 1418 C C . VAL B 1 37 ? -17.781 -8.625 1.05 1 90.19 37 VAL B C 1
ATOM 1420 O O . VAL B 1 37 ? -17.875 -9.664 0.392 1 90.19 37 VAL B O 1
ATOM 1423 N N . ASP B 1 38 ? -18.75 -7.875 1.387 1 92.44 38 ASP B N 1
ATOM 1424 C CA . ASP B 1 38 ? -20.109 -8.305 1.082 1 92.44 38 ASP B CA 1
ATOM 1425 C C . ASP B 1 38 ? -20.328 -8.43 -0.425 1 92.44 38 ASP B C 1
ATOM 1427 O O . ASP B 1 38 ? -20.875 -9.43 -0.901 1 92.44 38 ASP B O 1
ATOM 1431 N N . ARG B 1 39 ? -19.938 -7.395 -1.185 1 93.25 39 ARG B N 1
ATOM 1432 C CA . ARG B 1 39 ? -20.078 -7.434 -2.637 1 93.25 39 ARG B CA 1
ATOM 1433 C C . ARG B 1 39 ? -19.281 -8.594 -3.229 1 93.25 39 ARG B C 1
ATOM 1435 O O . ARG B 1 39 ? -19.734 -9.25 -4.168 1 93.25 39 ARG B O 1
ATOM 1442 N N . GLY B 1 40 ? -18.109 -8.836 -2.68 1 91.56 40 GLY B N 1
ATOM 1443 C CA . GLY B 1 40 ? -17.281 -9.938 -3.148 1 91.56 40 GLY B CA 1
ATOM 1444 C C . GLY B 1 40 ? -17.922 -11.297 -2.934 1 91.56 40 GLY B C 1
ATOM 1445 O O . GLY B 1 40 ? -17.922 -12.141 -3.828 1 91.56 40 GLY B O 1
ATOM 1446 N N . GLN B 1 41 ? -18.453 -11.469 -1.8 1 89.56 41 GLN B N 1
ATOM 1447 C CA . GLN B 1 41 ? -19.078 -12.75 -1.467 1 89.56 41 GLN B CA 1
ATOM 1448 C C . GLN B 1 41 ? -20.297 -13.008 -2.34 1 89.56 41 GLN B C 1
ATOM 1450 O O . GLN B 1 41 ? -20.703 -14.164 -2.533 1 89.56 41 GLN B O 1
ATOM 1455 N N . LYS B 1 42 ? -20.828 -12.008 -2.908 1 92.12 42 LYS B N 1
ATOM 1456 C CA . LYS B 1 42 ? -21.984 -12.117 -3.801 1 92.12 42 LYS B CA 1
ATOM 1457 C C . LYS B 1 42 ? -21.547 -12.164 -5.262 1 92.12 42 LYS B C 1
ATOM 1459 O O . LYS B 1 42 ? -22.375 -12.094 -6.168 1 92.12 42 LYS B O 1
ATOM 1464 N N . HIS B 1 43 ? -20.281 -12.195 -5.484 1 91.75 43 HIS B N 1
ATOM 1465 C CA . HIS B 1 43 ? -19.672 -12.234 -6.816 1 91.75 43 HIS B CA 1
ATOM 1466 C C . HIS B 1 43 ? -20.078 -11.008 -7.629 1 91.75 43 HIS B C 1
ATOM 1468 O O . HIS B 1 43 ? -20.297 -11.102 -8.836 1 91.75 43 HIS B O 1
ATOM 1474 N N . ASP B 1 44 ? -20.25 -9.883 -6.918 1 93.62 44 ASP B N 1
ATOM 1475 C CA . ASP B 1 44 ? -20.672 -8.633 -7.531 1 93.62 44 ASP B CA 1
ATOM 1476 C C . ASP B 1 44 ? -19.469 -7.734 -7.832 1 93.62 44 ASP B C 1
ATOM 1478 O O . ASP B 1 44 ? -19.266 -6.719 -7.168 1 93.62 44 ASP B O 1
ATOM 1482 N N . ILE B 1 45 ? -18.781 -8.07 -8.961 1 93.62 45 ILE B N 1
ATOM 1483 C CA . ILE B 1 45 ? -17.562 -7.348 -9.312 1 93.62 45 ILE B CA 1
ATOM 1484 C C . ILE B 1 45 ? -17.891 -5.891 -9.625 1 93.62 45 ILE B C 1
ATOM 1486 O O . ILE B 1 45 ? -17.188 -4.98 -9.188 1 93.62 45 ILE B O 1
ATOM 1490 N N . ASP B 1 46 ? -18.922 -5.625 -10.344 1 94.19 46 ASP B N 1
ATOM 1491 C CA . ASP B 1 46 ? -19.312 -4.254 -10.656 1 94.19 46 ASP B CA 1
ATOM 1492 C C . ASP B 1 46 ? -19.641 -3.471 -9.383 1 94.19 46 ASP B C 1
ATOM 1494 O O . ASP B 1 46 ? -19.266 -2.301 -9.266 1 94.19 46 ASP B O 1
ATOM 1498 N N . GLY B 1 47 ? -20.344 -4.105 -8.445 1 95.38 47 GLY B N 1
ATOM 1499 C CA . GLY B 1 47 ? -20.609 -3.475 -7.164 1 95.38 47 GLY B CA 1
ATOM 1500 C C . GLY B 1 47 ? -19.359 -3.164 -6.367 1 95.38 47 GLY B C 1
ATOM 1501 O O . GLY B 1 47 ? -19.297 -2.137 -5.688 1 95.38 47 GLY B O 1
ATOM 1502 N N . MET B 1 48 ? -18.391 -4.074 -6.406 1 94.69 48 MET B N 1
ATOM 1503 C CA . MET B 1 48 ? -17.125 -3.809 -5.75 1 94.69 48 MET B CA 1
ATOM 1504 C C . MET B 1 48 ? -16.438 -2.594 -6.367 1 94.69 48 MET B C 1
ATOM 1506 O O . MET B 1 48 ? -15.945 -1.722 -5.648 1 94.69 48 MET B O 1
ATOM 1510 N N . LEU B 1 49 ? -16.406 -2.529 -7.684 1 95.5 49 LEU B N 1
ATOM 1511 C CA . LEU B 1 49 ? -15.727 -1.444 -8.391 1 95.5 49 LEU B CA 1
ATOM 1512 C C . LEU B 1 49 ? -16.406 -0.109 -8.109 1 95.5 49 LEU B C 1
ATOM 1514 O O . LEU B 1 49 ? -15.766 0.943 -8.164 1 95.5 49 LEU B O 1
ATOM 1518 N N . GLU B 1 50 ? -17.672 -0.068 -7.746 1 96.06 50 GLU B N 1
ATOM 1519 C CA . GLU B 1 50 ? -18.391 1.156 -7.391 1 96.06 50 GLU B CA 1
ATOM 1520 C C . GLU B 1 50 ? -17.844 1.763 -6.105 1 96.06 50 GLU B C 1
ATOM 1522 O O . GLU B 1 50 ? -18.047 2.943 -5.828 1 96.06 50 GLU B O 1
ATOM 1527 N N . LEU B 1 51 ? -17.203 0.955 -5.359 1 96.5 51 LEU B N 1
ATOM 1528 C CA . LEU B 1 51 ? -16.672 1.429 -4.09 1 96.5 51 LEU B CA 1
ATOM 1529 C C . LEU B 1 51 ? -15.352 2.16 -4.297 1 96.5 51 LEU B C 1
ATOM 1531 O O . LEU B 1 51 ? -14.805 2.75 -3.361 1 96.5 51 LEU B O 1
ATOM 1535 N N . TYR B 1 52 ? -14.836 2.119 -5.535 1 97.06 52 TYR B N 1
ATOM 1536 C CA . TYR B 1 52 ? -13.617 2.834 -5.883 1 97.06 52 TYR B CA 1
ATOM 1537 C C . TYR B 1 52 ? -13.93 4.23 -6.406 1 97.06 52 TYR B C 1
ATOM 1539 O O . TYR B 1 52 ? -15.008 4.465 -6.953 1 97.06 52 TYR B O 1
ATOM 1547 N N . THR B 1 53 ? -12.953 5.152 -6.207 1 94.88 53 THR B N 1
ATOM 1548 C CA . THR B 1 53 ? -13.039 6.434 -6.895 1 94.88 53 THR B CA 1
ATOM 1549 C C . THR B 1 53 ? -12.852 6.254 -8.398 1 94.88 53 THR B C 1
ATOM 1551 O O . THR B 1 53 ? -12.367 5.215 -8.852 1 94.88 53 THR B O 1
ATOM 1554 N N . ASP B 1 54 ? -13.227 7.293 -9.211 1 93.25 54 ASP B N 1
ATOM 1555 C CA . ASP B 1 54 ? -13.086 7.227 -10.664 1 93.25 54 ASP B CA 1
ATOM 1556 C C . ASP B 1 54 ? -11.617 7.238 -11.07 1 93.25 54 ASP B C 1
ATOM 1558 O O . ASP B 1 54 ? -11.242 6.645 -12.086 1 93.25 54 ASP B O 1
ATOM 1562 N N . ASP B 1 55 ? -10.828 7.855 -10.258 1 92.19 55 ASP B N 1
ATOM 1563 C CA . ASP B 1 55 ? -9.398 7.953 -10.547 1 92.19 55 ASP B CA 1
ATOM 1564 C C . ASP B 1 55 ? -8.602 6.922 -9.75 1 92.19 55 ASP B C 1
ATOM 1566 O O . ASP B 1 55 ? -7.465 7.176 -9.359 1 92.19 55 ASP B O 1
ATOM 1570 N N . MET B 1 56 ? -9.195 5.785 -9.5 1 94.06 56 MET B N 1
ATOM 1571 C CA . MET B 1 56 ? -8.594 4.746 -8.672 1 94.06 56 MET B CA 1
ATOM 1572 C C . MET B 1 56 ? -7.281 4.254 -9.281 1 94.06 56 MET B C 1
ATOM 1574 O O . MET B 1 56 ? -7.07 4.383 -10.492 1 94.06 56 MET B O 1
ATOM 1578 N N . VAL B 1 57 ? -6.395 3.727 -8.438 1 93.06 57 VAL B N 1
ATOM 1579 C CA . VAL B 1 57 ? -5.164 3.025 -8.789 1 93.06 57 VAL B CA 1
ATOM 1580 C C . VAL B 1 57 ? -5.152 1.644 -8.141 1 93.06 57 VAL B C 1
ATOM 1582 O O . VAL B 1 57 ? -5.293 1.521 -6.926 1 93.06 57 VAL B O 1
ATOM 1585 N N . LEU B 1 58 ? -5.078 0.64 -8.961 1 95.31 58 LEU B N 1
ATOM 1586 C CA . LEU B 1 58 ? -4.941 -0.731 -8.484 1 95.31 58 LEU B CA 1
ATOM 1587 C C . LEU B 1 58 ? -3.521 -1.245 -8.703 1 95.31 58 LEU B C 1
ATOM 1589 O O . LEU B 1 58 ? -2.953 -1.075 -9.781 1 95.31 58 LEU B O 1
ATOM 1593 N N . MET B 1 59 ? -2.965 -1.817 -7.703 1 94.56 59 MET B N 1
ATOM 1594 C CA . MET B 1 59 ? -1.59 -2.309 -7.727 1 94.56 59 MET B CA 1
ATOM 1595 C C . MET B 1 59 ? -1.536 -3.793 -7.375 1 94.56 59 MET B C 1
ATOM 1597 O O . MET B 1 59 ? -1.13 -4.16 -6.273 1 94.56 59 MET B O 1
ATOM 1601 N N . PRO B 1 60 ? -1.921 -4.648 -8.359 1 94.06 60 PRO B N 1
ATOM 1602 C CA . PRO B 1 60 ? -1.963 -6.094 -8.109 1 94.06 60 PRO B CA 1
ATOM 1603 C C . PRO B 1 60 ? -0.5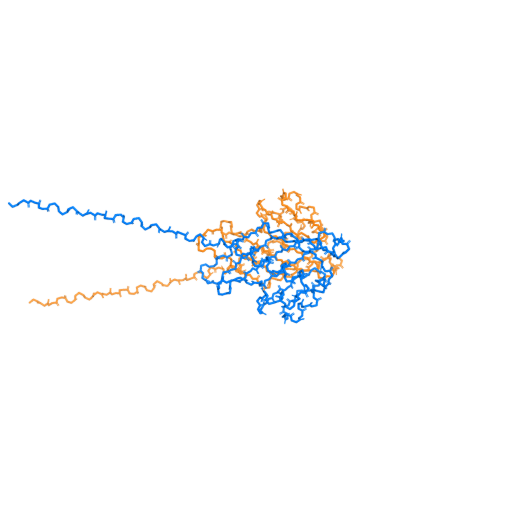78 -6.734 -8.133 1 94.06 60 PRO B C 1
ATOM 1605 O O . PRO B 1 60 ? 0.335 -6.219 -8.781 1 94.06 60 PRO B O 1
ATOM 1608 N N . GLN B 1 61 ? -0.438 -7.809 -7.352 1 93.06 61 GLN B N 1
ATOM 1609 C CA . GLN B 1 61 ? 0.775 -8.609 -7.477 1 93.06 61 GLN B CA 1
ATOM 1610 C C . GLN B 1 61 ? 0.86 -9.266 -8.852 1 93.06 61 GLN B C 1
ATOM 1612 O O . GLN B 1 61 ? -0.148 -9.734 -9.383 1 93.06 61 GLN B O 1
ATOM 1617 N N . GLY B 1 62 ? 2.049 -9.336 -9.438 1 92.19 62 GLY B N 1
ATOM 1618 C CA . GLY B 1 62 ? 2.291 -10.055 -10.68 1 92.19 62 GLY B CA 1
ATOM 1619 C C . GLY B 1 62 ? 1.911 -9.258 -11.914 1 92.19 62 GLY B C 1
ATOM 1620 O O . GLY B 1 62 ? 2.002 -9.766 -13.039 1 92.19 62 GLY B O 1
ATOM 1621 N N . HIS B 1 63 ? 1.419 -8.102 -11.797 1 92.69 63 HIS B N 1
ATOM 1622 C CA . HIS B 1 63 ? 1.021 -7.234 -12.898 1 92.69 63 HIS B CA 1
ATOM 1623 C C . HIS B 1 63 ? 1.421 -5.785 -12.625 1 92.69 63 HIS B C 1
ATOM 1625 O O . HIS B 1 63 ? 1.617 -5.398 -11.477 1 92.69 63 HIS B O 1
ATOM 1631 N N . GLY B 1 64 ? 1.557 -5.012 -13.734 1 89.81 64 GLY B N 1
ATOM 1632 C CA . GLY B 1 64 ? 1.795 -3.586 -13.578 1 89.81 64 GLY B CA 1
ATOM 1633 C C . GLY B 1 64 ? 0.63 -2.852 -12.938 1 89.81 64 GLY B C 1
ATOM 1634 O O . GLY B 1 64 ? -0.475 -3.391 -12.852 1 89.81 64 GLY B O 1
ATOM 1635 N N . THR B 1 65 ? 0.949 -1.638 -12.477 1 92.31 65 THR B N 1
ATOM 1636 C CA . THR B 1 65 ? -0.078 -0.786 -11.883 1 92.31 65 THR B CA 1
ATOM 1637 C C . THR B 1 65 ? -1.185 -0.493 -12.898 1 92.31 65 THR B C 1
ATOM 1639 O O . THR B 1 65 ? -0.909 -0.224 -14.07 1 92.31 65 THR B O 1
ATOM 1642 N N . VAL B 1 66 ? -2.377 -0.554 -12.453 1 93.12 66 VAL B N 1
ATOM 1643 C CA . VAL B 1 66 ? -3.555 -0.273 -13.266 1 93.12 66 VAL B CA 1
ATOM 1644 C C . VAL B 1 66 ? -4.086 1.121 -12.945 1 93.12 66 VAL B C 1
ATOM 1646 O O . VAL B 1 66 ? -4.598 1.358 -11.844 1 93.12 66 VAL B O 1
ATOM 1649 N N . THR B 1 67 ? -4.027 2.062 -13.945 1 92.56 67 THR B N 1
ATOM 1650 C CA . THR B 1 67 ? -4.508 3.426 -13.742 1 92.56 67 THR B CA 1
ATOM 1651 C C . THR B 1 67 ? -5.512 3.809 -14.828 1 92.56 67 THR B C 1
ATOM 1653 O O . THR B 1 67 ? -5.953 4.957 -14.898 1 92.56 67 THR B O 1
ATOM 1656 N N . GLN B 1 68 ? -5.793 2.838 -15.703 1 89.31 68 GLN B N 1
ATOM 1657 C CA . GLN B 1 68 ? -6.629 3.113 -16.859 1 89.31 68 GLN B CA 1
ATOM 1658 C C . GLN B 1 68 ? -8.102 3.178 -16.484 1 89.31 68 GLN B C 1
ATOM 1660 O O . GLN B 1 68 ? -8.938 3.613 -17.281 1 89.31 68 GLN B O 1
ATOM 1665 N N . GLY B 1 69 ? -8.453 2.76 -15.359 1 90.31 69 GLY B N 1
ATOM 1666 C CA . GLY B 1 69 ? -9.828 2.875 -14.906 1 90.31 69 GLY B CA 1
ATOM 1667 C C . GLY B 1 69 ? -10.453 1.538 -14.555 1 90.31 69 GLY B C 1
ATOM 1668 O O . GLY B 1 69 ? -9.789 0.502 -14.609 1 90.31 69 GLY B O 1
ATOM 1669 N N . LYS B 1 70 ? -11.75 1.572 -14.203 1 92.5 70 LYS B N 1
ATOM 1670 C CA . LYS B 1 70 ? -12.484 0.446 -13.641 1 92.5 70 LYS B CA 1
ATOM 1671 C C . LYS B 1 70 ? -12.594 -0.699 -14.641 1 92.5 70 LYS B C 1
ATOM 1673 O O . LYS B 1 70 ? -12.484 -1.869 -14.273 1 92.5 70 LYS B O 1
ATOM 1678 N N . PRO B 1 71 ? -12.727 -0.378 -15.984 1 90.44 71 PRO B N 1
ATOM 1679 C CA . PRO B 1 71 ? -12.828 -1.504 -16.922 1 90.44 71 PRO B CA 1
ATOM 1680 C C . PRO B 1 71 ? -11.555 -2.352 -16.953 1 90.44 71 PRO B C 1
ATOM 1682 O O . PRO B 1 71 ? -11.633 -3.574 -17.109 1 90.44 71 PRO B O 1
ATOM 1685 N N . TYR B 1 72 ? -10.453 -1.756 -16.812 1 90.69 72 TYR B N 1
ATOM 1686 C CA . TYR B 1 72 ? -9.195 -2.488 -16.812 1 90.69 72 TYR B CA 1
ATOM 1687 C C . TYR B 1 72 ? -8.953 -3.17 -15.477 1 90.69 72 TYR B C 1
ATOM 1689 O O . TYR B 1 72 ? -8.414 -4.277 -15.422 1 90.69 72 TYR B O 1
ATOM 1697 N N . ALA B 1 73 ? -9.391 -2.521 -14.383 1 91.25 73 ALA B N 1
ATOM 1698 C CA . ALA B 1 73 ? -9.258 -3.107 -13.055 1 91.25 73 ALA B CA 1
ATOM 1699 C C . ALA B 1 73 ? -10.078 -4.383 -12.93 1 91.25 73 ALA B C 1
ATOM 1701 O O . ALA B 1 73 ? -9.719 -5.293 -12.18 1 91.25 73 ALA B O 1
ATOM 1702 N N . LYS B 1 74 ? -11.109 -4.48 -13.711 1 90.75 74 LYS B N 1
ATOM 1703 C CA . LYS B 1 74 ? -12.016 -5.617 -13.656 1 90.75 74 LYS B CA 1
ATOM 1704 C C . LYS B 1 74 ? -11.289 -6.922 -13.953 1 90.75 74 LYS B C 1
ATOM 1706 O O . LYS B 1 74 ? -11.594 -7.965 -13.367 1 90.75 74 LYS B O 1
ATOM 1711 N N . THR B 1 75 ? -10.289 -6.906 -14.82 1 90.12 75 THR B N 1
ATOM 1712 C CA . THR B 1 75 ? -9.562 -8.109 -15.219 1 90.12 75 THR B CA 1
ATOM 1713 C C . THR B 1 75 ? -8.781 -8.68 -14.039 1 90.12 75 THR B C 1
ATOM 1715 O O . THR B 1 75 ? -8.453 -9.875 -14.023 1 90.12 75 THR B O 1
ATOM 1718 N N . HIS B 1 76 ? -8.523 -7.922 -13.07 1 91.19 76 HIS B N 1
ATOM 1719 C CA . HIS B 1 76 ? -7.738 -8.359 -11.922 1 91.19 76 HIS B CA 1
ATOM 1720 C C . HIS B 1 76 ? -8.641 -8.805 -10.773 1 91.19 76 HIS B C 1
ATOM 1722 O O . HIS B 1 76 ? -8.156 -9.086 -9.68 1 91.19 76 HIS B O 1
ATOM 1728 N N . MET B 1 77 ? -9.945 -8.883 -11.016 1 86.81 77 MET B N 1
ATOM 1729 C CA . MET B 1 77 ? -10.914 -9.25 -9.984 1 86.81 77 MET B CA 1
ATOM 1730 C C . MET B 1 77 ? -11.617 -10.555 -10.336 1 86.81 77 MET B C 1
ATOM 1732 O O . MET B 1 77 ? -12.617 -10.914 -9.719 1 86.81 77 MET B O 1
ATOM 1736 N N . ALA B 1 78 ? -11.094 -11.352 -11.227 1 81.69 78 ALA B N 1
ATOM 1737 C CA . ALA B 1 78 ? -11.719 -12.586 -11.688 1 81.69 78 ALA B CA 1
ATOM 1738 C C . ALA B 1 78 ? -11.805 -13.609 -10.562 1 81.69 78 ALA B C 1
ATOM 1740 O O . ALA B 1 78 ? -12.695 -14.469 -10.562 1 81.69 78 ALA B O 1
ATOM 1741 N N . TRP B 1 79 ? -10.898 -13.516 -9.594 1 79.38 79 TRP B N 1
ATOM 1742 C CA . TRP B 1 79 ? -10.883 -14.43 -8.461 1 79.38 79 TRP B CA 1
ATOM 1743 C C . TRP B 1 79 ? -12.203 -14.367 -7.695 1 79.38 79 TRP B C 1
ATOM 1745 O O . TRP B 1 79 ? -12.609 -15.352 -7.07 1 79.38 79 TRP B O 1
ATOM 1755 N N . VAL B 1 80 ? -12.898 -13.273 -7.699 1 82.12 80 VAL B N 1
ATOM 1756 C CA . VAL B 1 80 ? -14.148 -13.039 -6.98 1 82.12 80 VAL B CA 1
ATOM 1757 C C . VAL B 1 80 ? -15.195 -14.062 -7.418 1 82.12 80 VAL B C 1
ATOM 1759 O O . VAL B 1 80 ? -16.047 -14.461 -6.625 1 82.12 80 VAL B O 1
ATOM 1762 N N . ASN B 1 81 ? -15.102 -14.547 -8.641 1 86.19 81 ASN B N 1
ATOM 1763 C CA . ASN B 1 81 ? -16.078 -15.5 -9.18 1 86.19 81 ASN B CA 1
ATOM 1764 C C . ASN B 1 81 ? -15.938 -16.875 -8.516 1 86.19 81 ASN B C 1
ATOM 1766 O O . ASN B 1 81 ? -16.828 -17.719 -8.641 1 86.19 81 ASN B O 1
ATOM 1770 N N . HIS B 1 82 ? -14.945 -17.062 -7.723 1 84.31 82 HIS B N 1
ATOM 1771 C CA . HIS B 1 82 ? -14.672 -18.375 -7.156 1 84.31 82 HIS B CA 1
ATOM 1772 C C . HIS B 1 82 ? -14.758 -18.344 -5.633 1 84.31 82 HIS B C 1
ATOM 1774 O O . HIS B 1 82 ? -14.43 -19.344 -4.973 1 84.31 82 HIS B O 1
ATOM 1780 N N . VAL B 1 83 ? -15.188 -17.219 -5.043 1 79.88 83 VAL B N 1
ATOM 1781 C CA . VAL B 1 83 ? -15.141 -17.047 -3.594 1 79.88 83 VAL B CA 1
ATOM 1782 C C . VAL B 1 83 ? -16.484 -17.438 -2.984 1 79.88 83 VAL B C 1
ATOM 1784 O O . VAL B 1 83 ? -17.531 -17.125 -3.543 1 79.88 83 VAL B O 1
ATOM 1787 N N . ARG B 1 84 ? -16.422 -18.203 -1.898 1 81.5 84 ARG B N 1
ATOM 1788 C CA . ARG B 1 84 ? -17.594 -18.391 -1.033 1 81.5 84 ARG B CA 1
ATOM 1789 C C . ARG B 1 84 ? -17.578 -17.391 0.117 1 81.5 84 ARG B C 1
ATOM 1791 O O . ARG B 1 84 ? -18.609 -16.828 0.472 1 81.5 84 ARG B O 1
ATOM 1798 N N . SER B 1 85 ? -16.344 -17.266 0.651 1 80.25 85 SER B N 1
ATOM 1799 C CA . SER B 1 85 ? -16.203 -16.375 1.799 1 80.25 85 SER B CA 1
ATOM 1800 C C . SER B 1 85 ? -14.922 -15.547 1.71 1 80.25 85 SER B C 1
ATOM 1802 O O . SER B 1 85 ? -13.891 -16.047 1.27 1 80.25 85 SER B O 1
ATOM 1804 N N . ILE B 1 86 ? -15.023 -14.25 2.164 1 75.94 86 ILE B N 1
ATOM 1805 C CA . ILE B 1 86 ? -13.898 -13.336 2.277 1 75.94 86 ILE B CA 1
ATOM 1806 C C . ILE B 1 86 ? -13.852 -12.742 3.682 1 75.94 86 ILE B C 1
ATOM 1808 O O . ILE B 1 86 ? -14.891 -12.359 4.23 1 75.94 86 ILE B O 1
ATOM 1812 N N . THR B 1 87 ? -12.812 -12.883 4.316 1 61.22 87 THR B N 1
ATOM 1813 C CA . THR B 1 87 ? -12.57 -12.117 5.535 1 61.22 87 THR B CA 1
ATOM 1814 C C . THR B 1 87 ? -11.484 -11.07 5.312 1 61.22 87 THR B C 1
ATOM 1816 O O . THR B 1 87 ? -10.516 -11.32 4.59 1 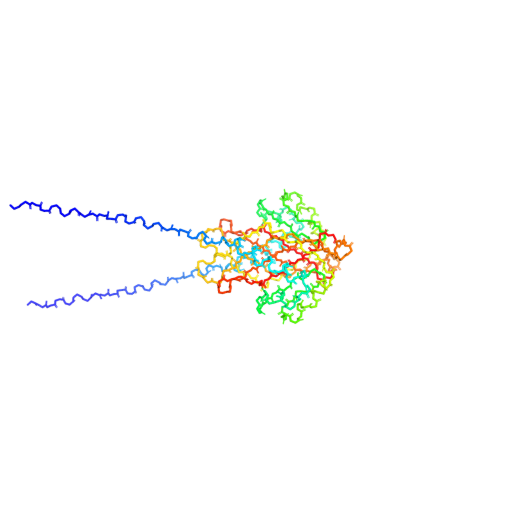61.22 87 THR B O 1
ATOM 1819 N N . MET B 1 88 ? -11.719 -9.781 5.742 1 56.03 88 MET B N 1
ATOM 1820 C CA . MET B 1 88 ? -10.742 -8.695 5.758 1 56.03 88 MET B CA 1
ATOM 1821 C C . MET B 1 88 ? -10.555 -8.148 7.168 1 56.03 88 MET B C 1
ATOM 1823 O O . MET B 1 88 ? -11.422 -7.453 7.691 1 56.03 88 MET B O 1
ATOM 1827 N N . ASP B 1 89 ? -9.484 -8.547 7.812 1 60.62 89 ASP B N 1
ATOM 1828 C CA . ASP B 1 89 ? -9.148 -8.125 9.172 1 60.62 89 ASP B CA 1
ATOM 1829 C C . ASP B 1 89 ? -8.32 -6.84 9.148 1 60.62 89 ASP B C 1
ATOM 1831 O O . ASP B 1 89 ? -7.113 -6.879 8.914 1 60.62 89 ASP B O 1
ATOM 1835 N N . THR B 1 90 ? -8.93 -5.672 9.352 1 53.09 90 THR B N 1
ATOM 1836 C CA . THR B 1 90 ? -8.258 -4.379 9.367 1 53.09 90 THR B CA 1
ATOM 1837 C C . THR B 1 90 ? -7.332 -4.262 10.578 1 53.09 90 THR B C 1
ATOM 1839 O O . THR B 1 90 ? -7.785 -4.34 11.719 1 53.09 90 THR B O 1
ATOM 1842 N N . LYS B 1 91 ? -6.109 -4.117 10.352 1 54.44 91 LYS B N 1
ATOM 1843 C CA . LYS B 1 91 ? -5.109 -4.059 11.414 1 54.44 91 LYS B CA 1
ATOM 1844 C C . LYS B 1 91 ? -4.82 -2.617 11.812 1 54.44 91 LYS B C 1
ATOM 1846 O O . LYS B 1 91 ? -4.453 -2.35 12.961 1 54.44 91 LYS B O 1
ATOM 1851 N N . GLU B 1 92 ? -4.91 -1.659 10.922 1 56.78 92 GLU B N 1
ATOM 1852 C CA . GLU B 1 92 ? -4.594 -0.257 11.172 1 56.78 92 GLU B CA 1
ATOM 1853 C C . GLU B 1 92 ? -5.344 0.66 10.211 1 56.78 92 GLU B C 1
ATOM 1855 O O . GLU B 1 92 ? -5.457 0.359 9.023 1 56.78 92 GLU B O 1
ATOM 1860 N N . VAL B 1 93 ? -6 1.7 10.773 1 53.97 93 VAL B N 1
ATOM 1861 C CA . VAL B 1 93 ? -6.582 2.805 10.023 1 53.97 93 VAL B CA 1
ATOM 1862 C C . VAL B 1 93 ? -6.086 4.133 10.586 1 53.97 93 VAL B C 1
ATOM 1864 O O . VAL B 1 93 ? -6.031 4.316 11.805 1 53.97 93 VAL B O 1
ATOM 1867 N N . ALA B 1 94 ? -5.637 4.941 9.805 1 62.06 94 ALA B N 1
ATOM 1868 C CA . ALA B 1 94 ? -5.227 6.25 10.312 1 62.06 94 ALA B CA 1
ATOM 1869 C C . ALA B 1 94 ? -5.566 7.352 9.32 1 62.06 94 ALA B C 1
ATOM 1871 O O . ALA B 1 94 ? -5.445 7.164 8.102 1 62.06 94 ALA B O 1
ATOM 1872 N N . PRO B 1 95 ? -6.324 8.383 10.008 1 60.31 95 PRO B N 1
ATOM 1873 C CA . PRO B 1 95 ? -6.602 9.539 9.156 1 60.31 95 PRO B CA 1
ATOM 1874 C C . PRO B 1 95 ? -5.332 10.172 8.578 1 60.31 95 PRO B C 1
ATOM 1876 O O . PRO B 1 95 ? -4.25 10.016 9.156 1 60.31 95 PRO B O 1
ATOM 1879 N N . LEU B 1 96 ? -5.574 10.422 7.309 1 49.62 96 LEU B N 1
ATOM 1880 C CA . LEU B 1 96 ? -4.609 11.328 6.707 1 49.62 96 LEU B CA 1
ATOM 1881 C C . LEU B 1 96 ? -5.094 12.773 6.801 1 49.62 96 LEU B C 1
ATOM 1883 O O . LEU B 1 96 ? -5.113 13.492 5.801 1 49.62 96 LEU B O 1
ATOM 1887 N N . ASN B 1 97 ? -5.559 13.344 7.844 1 43.91 97 ASN B N 1
ATOM 1888 C CA . ASN B 1 97 ? -6.395 14.492 8.172 1 43.91 97 ASN B CA 1
ATOM 1889 C C . ASN B 1 97 ? -5.824 15.789 7.602 1 43.91 97 ASN B C 1
ATOM 1891 O O . ASN B 1 97 ? -4.641 16.078 7.777 1 43.91 97 ASN B O 1
ATOM 1895 N N . SER B 1 98 ? -6.086 16.188 6.504 1 45 98 SER B N 1
ATOM 1896 C CA . SER B 1 98 ? -5.836 17.594 6.168 1 45 98 SER B CA 1
ATOM 1897 C C . SER B 1 98 ? -6.848 18.516 6.852 1 45 98 SER B C 1
ATOM 1899 O O . SER B 1 9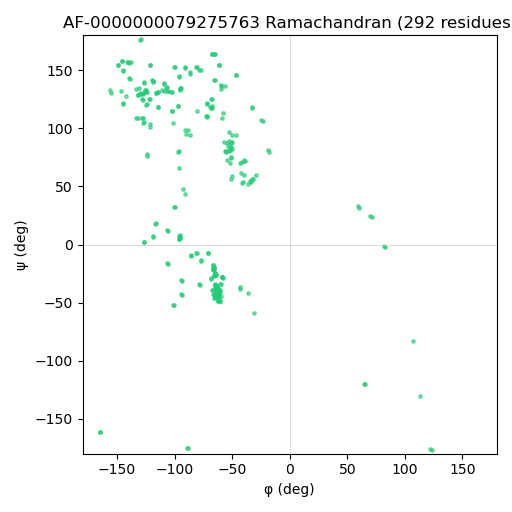8 ? -7.988 18.109 7.09 1 45 98 SER B O 1
ATOM 1901 N N . CYS B 1 99 ? -6.336 19.344 7.891 1 43.59 99 CYS B N 1
ATOM 1902 C CA . CYS B 1 99 ? -7.266 20.406 8.25 1 43.59 99 CYS B CA 1
ATOM 1903 C C . CYS B 1 99 ? -8.094 20.828 7.039 1 43.59 99 CYS B C 1
ATOM 1905 O O . CYS B 1 99 ? -9.266 21.188 7.184 1 43.59 99 C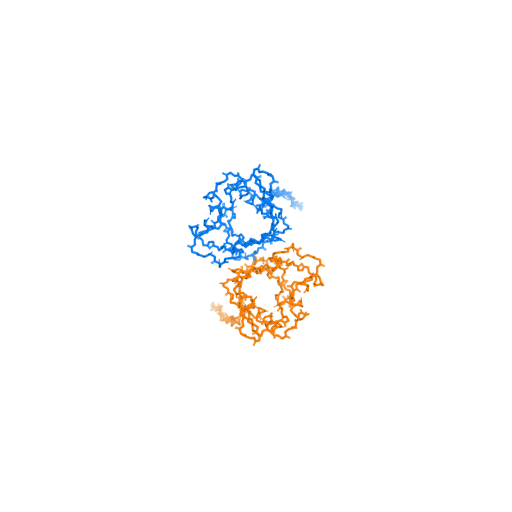YS B O 1
ATOM 1907 N N . SER B 1 100 ? -7.477 21.25 6.02 1 40.25 100 SER B N 1
ATOM 1908 C CA . SE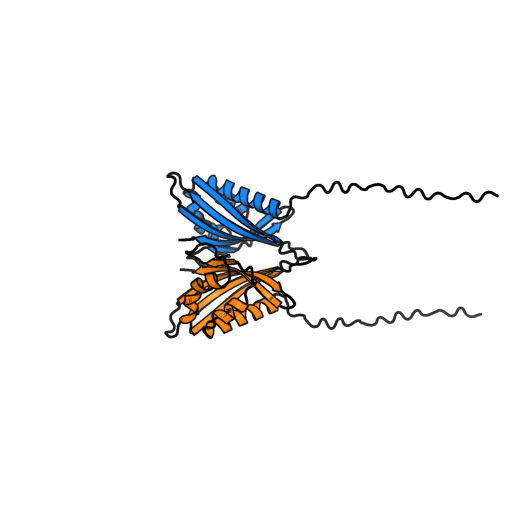R B 1 100 ? -8.094 21.797 4.812 1 40.25 100 SER B CA 1
ATOM 1909 C C . SER B 1 100 ? -8.117 20.75 3.695 1 40.25 100 SER B C 1
ATOM 1911 O O . SER B 1 100 ? -7.086 20.156 3.377 1 40.25 100 SER B O 1
ATOM 1913 N N . GLY B 1 101 ? -9.273 20.109 3.355 1 49.09 101 GLY B N 1
ATOM 1914 C CA . GLY B 1 101 ? -9.539 19.562 2.035 1 49.09 101 GLY B CA 1
ATOM 1915 C C . GLY B 1 101 ? -9.617 18.047 2.021 1 49.09 101 GLY B C 1
ATOM 1916 O O . GLY B 1 101 ? -10.133 17.438 2.965 1 49.09 101 GLY B O 1
ATOM 1917 N N . ASP B 1 102 ? -8.789 17.406 0.976 1 54.69 102 ASP B N 1
ATOM 1918 C CA . ASP B 1 102 ? -9.055 16 0.636 1 54.69 102 ASP B CA 1
ATOM 1919 C C . ASP B 1 102 ? -8.602 15.07 1.754 1 54.69 102 ASP B C 1
ATOM 1921 O O . ASP B 1 102 ? -7.484 15.195 2.258 1 54.69 102 ASP B O 1
ATOM 1925 N N . ASN B 1 103 ? -9.523 14.391 2.539 1 72.06 103 ASN B N 1
ATOM 1926 C CA . ASN B 1 103 ? -9.266 13.539 3.693 1 72.06 103 ASN B CA 1
ATOM 1927 C C . ASN B 1 103 ? -8.992 12.102 3.275 1 72.06 103 ASN B C 1
ATOM 1929 O O . ASN B 1 103 ? -9.867 11.43 2.734 1 72.06 103 ASN B O 1
ATOM 1933 N N . TYR B 1 104 ? -7.668 11.805 3.135 1 82.5 104 TYR B N 1
ATOM 1934 C CA . TYR B 1 104 ? -7.254 10.43 2.896 1 82.5 104 TYR B CA 1
ATOM 1935 C C . TYR B 1 104 ? -7.078 9.672 4.207 1 82.5 104 TYR B C 1
ATOM 1937 O O . TYR B 1 104 ? -6.766 10.273 5.238 1 82.5 104 TYR B O 1
ATOM 1945 N N . VAL B 1 105 ? -7.391 8.359 4.172 1 84.88 105 VAL B N 1
ATOM 1946 C CA . VAL B 1 105 ? -7.195 7.418 5.27 1 84.88 105 VAL B CA 1
ATOM 1947 C C . VAL B 1 105 ? -6.496 6.164 4.75 1 84.88 105 VAL B C 1
ATOM 1949 O O . VAL B 1 105 ? -6.789 5.691 3.65 1 84.88 105 VAL B O 1
ATOM 1952 N N . PHE B 1 106 ? -5.531 5.719 5.465 1 88.38 106 PHE B N 1
ATOM 1953 C CA . PHE B 1 106 ? -5.012 4.426 5.043 1 88.38 106 PHE B CA 1
ATOM 1954 C C . PHE B 1 106 ? -5.555 3.309 5.926 1 88.38 106 PHE B C 1
ATOM 1956 O O . PHE B 1 106 ? -5.891 3.539 7.09 1 88.38 106 PHE B O 1
ATOM 1963 N N . GLN B 1 107 ? -5.629 2.117 5.359 1 86.56 107 GLN B N 1
ATOM 1964 C CA . GLN B 1 107 ? -6.016 0.877 6.027 1 86.56 107 GLN B CA 1
ATOM 1965 C C . GLN B 1 107 ? -5.031 -0.246 5.715 1 86.56 107 GLN B C 1
ATOM 1967 O O . GLN B 1 107 ? -4.66 -0.448 4.559 1 86.56 107 GLN B O 1
ATOM 1972 N N . ARG B 1 108 ? -4.543 -0.891 6.734 1 91.25 108 ARG B N 1
ATOM 1973 C CA . ARG B 1 108 ? -3.887 -2.188 6.59 1 91.25 108 ARG B CA 1
ATOM 1974 C C . ARG B 1 108 ? -4.809 -3.318 7.027 1 91.25 108 ARG B C 1
ATOM 1976 O O . ARG B 1 108 ? -5.418 -3.25 8.094 1 91.25 108 ARG B O 1
ATOM 1983 N N . SER B 1 109 ? -4.898 -4.312 6.18 1 90.25 109 SER B N 1
ATOM 1984 C CA . SER B 1 109 ? -5.773 -5.43 6.523 1 90.25 109 SER B CA 1
ATOM 1985 C C . SER B 1 109 ? -5.207 -6.754 6.016 1 90.25 109 SER B C 1
ATOM 1987 O O . SER B 1 109 ? -4.34 -6.766 5.141 1 90.25 109 SER B O 1
ATOM 1989 N N . GLU B 1 110 ? -5.605 -7.848 6.602 1 88.62 110 GLU B N 1
ATOM 1990 C CA . GLU B 1 110 ? -5.375 -9.211 6.141 1 88.62 110 GLU B CA 1
ATOM 1991 C C . GLU B 1 110 ? -6.656 -9.828 5.582 1 88.62 110 GLU B C 1
ATOM 1993 O O . GLU B 1 110 ? -7.738 -9.633 6.137 1 88.62 110 GLU B O 1
ATOM 1998 N N . THR B 1 111 ? -6.52 -10.469 4.48 1 88.69 111 THR B N 1
ATOM 1999 C CA . THR B 1 111 ? -7.676 -11.031 3.789 1 88.69 111 THR B CA 1
ATOM 2000 C C . THR B 1 111 ? -7.477 -12.523 3.525 1 88.69 111 THR B C 1
ATOM 2002 O O . THR B 1 111 ? -6.387 -12.953 3.135 1 88.69 111 THR B O 1
ATOM 2005 N N . VAL B 1 112 ? -8.477 -13.336 3.814 1 87.19 112 VAL B N 1
ATOM 2006 C CA . VAL B 1 112 ? -8.57 -14.742 3.43 1 87.19 112 VAL B CA 1
ATOM 2007 C C . VAL B 1 112 ? -9.844 -14.969 2.611 1 87.19 112 VAL B C 1
ATOM 2009 O O . VAL B 1 112 ? -10.922 -14.5 2.982 1 87.19 112 VAL B O 1
ATOM 2012 N N . ALA B 1 113 ? -9.719 -15.5 1.478 1 88.44 113 ALA B N 1
ATOM 2013 C CA . ALA B 1 113 ? -10.852 -15.914 0.652 1 88.44 113 ALA B CA 1
ATOM 2014 C C . ALA B 1 113 ? -10.875 -17.422 0.476 1 88.44 113 ALA B C 1
ATOM 2016 O O . ALA B 1 113 ? -9.844 -18.047 0.183 1 88.44 113 ALA B O 1
ATOM 2017 N N . ILE B 1 114 ? -12.047 -18.031 0.705 1 88.19 114 ILE B N 1
ATOM 2018 C CA . ILE B 1 114 ? -12.242 -19.469 0.569 1 88.19 114 ILE B CA 1
ATOM 2019 C C . ILE B 1 114 ? -13.297 -19.75 -0.501 1 88.19 114 ILE B C 1
ATOM 2021 O O . ILE B 1 114 ? -14.25 -18.984 -0.654 1 88.19 114 ILE B O 1
ATOM 2025 N N . ASN B 1 115 ? -13.055 -20.75 -1.263 1 89.56 115 ASN B N 1
ATOM 2026 C CA . ASN B 1 115 ? -14.016 -21.094 -2.301 1 89.56 115 ASN B CA 1
ATOM 2027 C C . ASN B 1 115 ? -15.078 -22.062 -1.779 1 89.56 115 ASN B C 1
ATOM 2029 O O . ASN B 1 115 ? -15.156 -22.312 -0.575 1 89.56 115 ASN B O 1
ATOM 2033 N N . ASP B 1 116 ? -15.953 -22.516 -2.668 1 88 116 ASP B N 1
ATOM 2034 C CA . ASP B 1 116 ? -17.094 -23.344 -2.301 1 88 116 ASP B CA 1
ATOM 2035 C C . ASP B 1 116 ? -16.641 -24.703 -1.782 1 88 116 ASP B C 1
ATOM 2037 O O . ASP B 1 116 ? -17.422 -25.422 -1.146 1 88 116 ASP B O 1
ATOM 2041 N N . LYS B 1 117 ? -15.406 -25.078 -2.055 1 92.81 117 LYS B N 1
ATOM 2042 C CA . LYS B 1 117 ? -14.867 -26.344 -1.578 1 92.81 117 LYS B CA 1
ATOM 2043 C C . LYS B 1 117 ? -14.094 -26.156 -0.274 1 92.81 117 LYS B C 1
ATOM 2045 O O . LYS B 1 117 ? -13.336 -27.031 0.138 1 92.81 117 LYS B O 1
ATOM 2050 N N . ASP B 1 118 ? -14.172 -25.031 0.246 1 88.19 118 ASP B N 1
ATOM 2051 C CA . ASP B 1 118 ? -13.531 -24.688 1.515 1 88.19 118 ASP B CA 1
ATOM 2052 C C . ASP B 1 118 ? -12.016 -24.641 1.37 1 88.19 118 ASP B C 1
ATOM 2054 O O . ASP B 1 118 ? -11.289 -25.016 2.293 1 88.19 118 ASP B O 1
ATOM 2058 N N . VAL B 1 119 ? -11.578 -24.406 0.17 1 88.88 119 VAL B N 1
ATOM 2059 C CA . VAL B 1 119 ? -10.148 -24.219 -0.092 1 88.88 119 VAL B CA 1
ATOM 2060 C C . VAL B 1 119 ? -9.805 -22.734 -0.086 1 88.88 119 VAL B C 1
ATOM 2062 O O . VAL B 1 119 ? -10.531 -21.922 -0.666 1 88.88 119 VAL B O 1
ATOM 2065 N N . VAL B 1 120 ? -8.734 -22.453 0.617 1 88.12 120 VAL B N 1
ATOM 2066 C CA . VAL B 1 120 ? -8.242 -21.094 0.602 1 88.12 120 VAL B CA 1
ATOM 2067 C C . VAL B 1 120 ? -7.684 -20.75 -0.781 1 88.12 120 VAL B C 1
ATOM 2069 O O . VAL B 1 120 ? -6.73 -21.391 -1.243 1 88.12 120 VAL B O 1
ATOM 2072 N N . ILE B 1 121 ? -8.289 -19.766 -1.448 1 85.94 121 ILE B N 1
ATOM 2073 C CA . ILE B 1 121 ? -7.832 -19.406 -2.789 1 85.94 121 ILE B CA 1
ATOM 2074 C C . ILE B 1 121 ? -7.07 -18.094 -2.744 1 85.94 121 ILE B C 1
ATOM 2076 O O . ILE B 1 121 ? -6.402 -17.719 -3.713 1 85.94 121 ILE B O 1
ATOM 2080 N N . PHE B 1 122 ? -7.254 -17.406 -1.679 1 87.25 122 PHE B N 1
ATOM 2081 C CA . PHE B 1 122 ? -6.473 -16.203 -1.422 1 87.25 122 PHE B CA 1
ATOM 2082 C C . PHE B 1 122 ? -6.191 -16.047 0.068 1 87.25 122 PHE B C 1
ATOM 2084 O O . PHE B 1 122 ? -7.113 -16.078 0.886 1 87.25 122 PHE B O 1
ATOM 2091 N N . LYS B 1 123 ? -5.027 -16 0.432 1 88.94 123 LYS B N 1
ATOM 2092 C CA . LYS B 1 123 ? -4.539 -15.57 1.738 1 88.94 123 LYS B CA 1
ATOM 2093 C C . LYS B 1 123 ? -3.465 -14.492 1.596 1 88.94 123 LYS B C 1
ATOM 2095 O O . LYS B 1 123 ? -2.389 -14.75 1.052 1 88.94 123 LYS B O 1
ATOM 2100 N N . GLY B 1 124 ? -3.816 -13.312 1.945 1 91.69 124 GLY B N 1
ATOM 2101 C CA . GLY B 1 124 ? -2.896 -12.203 1.743 1 91.69 124 GLY B CA 1
ATOM 2102 C C . GLY B 1 124 ? -3.279 -10.961 2.525 1 91.69 124 GLY B C 1
ATOM 2103 O O . GLY B 1 124 ? -3.877 -11.055 3.6 1 91.69 124 GLY B O 1
ATOM 2104 N N . LYS B 1 125 ? -2.754 -9.828 2.129 1 92.06 125 LYS B N 1
ATOM 2105 C CA . LYS B 1 125 ? -2.898 -8.57 2.857 1 92.06 125 LYS B CA 1
ATOM 2106 C C . LYS B 1 125 ? -3.088 -7.395 1.899 1 92.06 125 LYS B C 1
ATOM 2108 O O . LYS B 1 125 ? -2.787 -7.504 0.709 1 92.06 125 LYS B O 1
ATOM 2113 N N . ASN B 1 126 ? -3.676 -6.348 2.434 1 93.19 126 ASN B N 1
ATOM 2114 C CA . ASN B 1 126 ? -3.986 -5.133 1.688 1 93.19 126 ASN B CA 1
ATOM 2115 C C . ASN B 1 126 ? -3.414 -3.893 2.373 1 93.19 126 ASN B C 1
ATOM 2117 O O . ASN B 1 126 ? -3.438 -3.791 3.602 1 93.19 126 ASN B O 1
ATOM 2121 N N . LEU B 1 127 ? -2.908 -3.02 1.639 1 94.31 127 LEU B N 1
ATOM 2122 C CA . LEU B 1 127 ? -2.742 -1.617 2.002 1 94.31 127 LEU B CA 1
ATOM 2123 C C . LEU B 1 127 ? -3.6 -0.721 1.113 1 94.31 127 LEU B C 1
ATOM 2125 O O . LEU B 1 127 ? -3.418 -0.693 -0.106 1 94.31 127 LEU B O 1
ATOM 2129 N N . ILE B 1 128 ? -4.52 -0.005 1.718 1 93.25 128 ILE B N 1
ATOM 2130 C CA . ILE B 1 128 ? -5.504 0.768 0.973 1 93.25 128 ILE B CA 1
ATOM 2131 C C . ILE B 1 128 ? -5.457 2.229 1.413 1 93.25 128 ILE B C 1
ATOM 2133 O O . ILE B 1 128 ? -5.363 2.521 2.607 1 93.25 128 ILE B O 1
ATOM 2137 N N . ILE B 1 129 ? -5.398 3.123 0.426 1 91.75 129 ILE B N 1
ATOM 2138 C CA . ILE B 1 129 ? -5.652 4.543 0.655 1 91.75 129 ILE B CA 1
ATOM 2139 C C . ILE B 1 129 ? -7.102 4.871 0.302 1 91.75 129 ILE B C 1
ATOM 2141 O O . ILE B 1 129 ? -7.527 4.668 -0.836 1 91.75 129 ILE B O 1
ATOM 2145 N N . TRP B 1 130 ? -7.797 5.328 1.316 1 90.25 130 TRP B N 1
ATOM 2146 C CA . TRP B 1 130 ? -9.172 5.777 1.136 1 90.25 130 TRP B CA 1
ATOM 2147 C C . TRP B 1 130 ? -9.234 7.289 0.943 1 90.25 130 TRP B C 1
ATOM 2149 O O . TRP B 1 130 ? -8.469 8.031 1.563 1 90.25 130 TRP B O 1
ATOM 2159 N N . LYS B 1 131 ? -10.164 7.688 0.107 1 87.94 131 LYS B N 1
ATOM 2160 C CA . LYS B 1 131 ? -10.453 9.102 -0.097 1 87.94 131 LYS B CA 1
ATOM 2161 C C . LYS B 1 131 ? -11.875 9.445 0.35 1 87.94 131 LYS B C 1
ATOM 2163 O O . LYS B 1 131 ? -12.82 8.727 0.034 1 87.94 131 LYS B O 1
ATOM 2168 N N . LYS B 1 132 ? -11.945 10.469 1.129 1 87.5 132 LYS B N 1
ATOM 2169 C CA . LYS B 1 132 ? -13.266 10.945 1.527 1 87.5 132 LYS B CA 1
ATOM 2170 C C . LYS B 1 132 ? -14.016 11.539 0.338 1 87.5 132 LYS B C 1
ATOM 2172 O O . LYS B 1 132 ? -13.477 12.359 -0.401 1 87.5 132 LYS B O 1
ATOM 2177 N N . VAL B 1 133 ? -15.195 11.062 0.056 1 87.94 133 VAL B N 1
ATOM 2178 C CA . VAL B 1 133 ? -16.125 11.547 -0.97 1 87.94 133 VAL B CA 1
ATOM 2179 C C . VAL B 1 133 ? -17.484 11.82 -0.349 1 87.94 133 VAL B C 1
ATOM 2181 O O . VAL B 1 133 ? -18.234 10.883 -0.037 1 87.94 133 VAL B O 1
ATOM 2184 N N . GLY B 1 134 ? -17.844 13.109 -0.144 1 84.44 134 GLY B N 1
ATOM 2185 C CA . GLY B 1 134 ? -19.016 13.43 0.659 1 84.44 134 GLY B CA 1
ATOM 2186 C C . GLY B 1 134 ? -18.875 13.008 2.109 1 84.44 134 GLY B C 1
ATOM 2187 O O . GLY B 1 134 ? -17.906 13.375 2.777 1 84.44 134 GLY B O 1
ATOM 2188 N N . ASP B 1 135 ? -19.797 12.133 2.531 1 83.81 135 ASP B N 1
ATOM 2189 C CA . ASP B 1 135 ? -19.766 11.688 3.924 1 83.81 135 ASP B CA 1
ATOM 2190 C C . ASP B 1 135 ? -19.234 10.258 4.035 1 83.81 135 ASP B C 1
ATOM 2192 O O . ASP B 1 135 ? -19.312 9.648 5.102 1 83.81 135 ASP B O 1
ATOM 2196 N N . SER B 1 136 ? -18.688 9.805 2.916 1 88.69 136 SER B N 1
ATOM 2197 C CA . SER B 1 136 ? -18.203 8.43 2.883 1 88.69 136 SER B CA 1
ATOM 2198 C C . SER B 1 136 ? -16.766 8.367 2.35 1 88.69 136 SER B C 1
ATOM 2200 O O . SER B 1 136 ? -16.125 9.406 2.152 1 88.69 136 SER B O 1
ATOM 2202 N N . TYR B 1 137 ? -16.297 7.203 2.369 1 90.81 137 TYR B N 1
ATOM 2203 C CA . TYR B 1 137 ? -14.961 6.949 1.829 1 90.81 137 TYR B CA 1
ATOM 2204 C C . TYR B 1 137 ? -15.023 5.961 0.672 1 90.81 137 TYR B C 1
ATOM 2206 O O . TYR B 1 137 ? -15.805 5.008 0.703 1 90.81 137 TYR B O 1
ATOM 2214 N N . LYS B 1 138 ? -14.18 6.258 -0.332 1 94.88 138 LYS B N 1
ATOM 2215 C CA . LYS B 1 138 ? -14 5.336 -1.452 1 94.88 138 LYS B CA 1
ATOM 2216 C C . LYS B 1 138 ? -12.539 4.914 -1.592 1 94.88 138 LYS B C 1
ATOM 2218 O O . LYS B 1 138 ? -11.633 5.637 -1.168 1 94.88 138 LYS B O 1
ATOM 2223 N N . ILE B 1 139 ? -12.406 3.766 -2.166 1 95.19 139 ILE B N 1
ATOM 2224 C CA . ILE B 1 139 ? -11.055 3.26 -2.381 1 95.19 139 ILE B CA 1
ATOM 2225 C C . ILE B 1 139 ? -10.375 4.062 -3.484 1 95.19 139 ILE B C 1
ATOM 2227 O O . ILE B 1 139 ? -10.859 4.109 -4.617 1 95.19 139 ILE B O 1
ATOM 2231 N N . TYR B 1 140 ? -9.258 4.68 -3.154 1 93.06 140 TYR B N 1
ATOM 2232 C CA . TYR B 1 140 ? -8.5 5.5 -4.09 1 93.06 140 TYR B CA 1
ATOM 2233 C C . TYR B 1 140 ? -7.301 4.738 -4.637 1 93.06 140 TYR B C 1
ATOM 2235 O O . TYR B 1 140 ? -7.137 4.613 -5.855 1 93.06 140 TYR B O 1
ATOM 2243 N N . THR B 1 141 ? -6.488 4.184 -3.799 1 94 141 THR B N 1
ATOM 2244 C CA . THR B 1 141 ? -5.359 3.322 -4.137 1 94 141 THR B CA 1
ATOM 2245 C C . THR B 1 141 ? -5.43 2.01 -3.363 1 94 141 THR B C 1
ATOM 2247 O O . THR B 1 141 ? -5.656 2.01 -2.15 1 94 141 THR B O 1
ATOM 2250 N N . HIS B 1 142 ? -5.293 0.878 -4.074 1 96 142 HIS B N 1
ATOM 2251 C CA . HIS B 1 142 ? -5.434 -0.448 -3.482 1 96 142 HIS B CA 1
ATOM 2252 C C . HIS B 1 142 ? -4.293 -1.365 -3.914 1 96 142 HIS B C 1
ATOM 2254 O O . HIS B 1 142 ? -4.219 -1.761 -5.078 1 96 142 HIS B O 1
ATOM 2260 N N . MET B 1 143 ? -3.422 -1.654 -3.002 1 95.88 143 MET B N 1
ATOM 2261 C CA . MET B 1 143 ? -2.371 -2.645 -3.225 1 95.88 143 MET B CA 1
ATOM 2262 C C . MET B 1 143 ? -2.623 -3.9 -2.4 1 95.88 143 MET B C 1
ATOM 2264 O O . MET B 1 143 ? -3.01 -3.814 -1.232 1 95.88 143 MET B O 1
ATOM 2268 N N . TYR B 1 144 ? -2.396 -5.066 -3.014 1 93.75 144 TYR B N 1
ATOM 2269 C CA . TYR B 1 144 ? -2.539 -6.32 -2.285 1 93.75 144 TYR B CA 1
ATOM 2270 C C . TYR B 1 144 ? -1.514 -7.344 -2.758 1 93.75 144 TYR B C 1
ATOM 2272 O O . TYR B 1 144 ? -1.012 -7.258 -3.881 1 93.75 144 TYR B O 1
ATOM 2280 N N . ASN B 1 145 ? -1.109 -8.203 -1.885 1 94.5 145 ASN B N 1
ATOM 2281 C CA . ASN B 1 145 ? -0.279 -9.344 -2.262 1 94.5 145 ASN B CA 1
ATOM 2282 C C . ASN B 1 145 ? -0.531 -10.539 -1.354 1 94.5 145 ASN B C 1
ATOM 2284 O O . ASN B 1 145 ? -1.11 -10.398 -0.276 1 94.5 145 ASN B O 1
ATOM 2288 N N . MET B 1 146 ? -0.238 -11.703 -1.952 1 90.5 146 MET B N 1
ATOM 2289 C CA . MET B 1 146 ? -0.469 -12.961 -1.251 1 90.5 146 MET B CA 1
ATOM 2290 C C . MET B 1 146 ? 0.676 -13.266 -0.292 1 90.5 146 MET B C 1
ATOM 2292 O O . MET B 1 146 ? 1.805 -12.82 -0.503 1 90.5 146 MET B O 1
ATOM 2296 N N . ASP B 1 147 ? 0.426 -14.016 0.792 1 90.88 147 ASP B N 1
ATOM 2297 C CA . ASP B 1 147 ? 1.417 -14.391 1.795 1 90.88 147 ASP B CA 1
ATOM 2298 C C . ASP B 1 147 ? 2.174 -15.648 1.375 1 90.88 147 ASP B C 1
ATOM 2300 O O . ASP B 1 147 ? 3.127 -16.062 2.041 1 90.88 147 ASP B O 1
ATOM 2304 N N . GLN B 1 148 ? 1.866 -16.359 0.427 1 82.69 148 GLN B N 1
ATOM 2305 C CA . GLN B 1 148 ? 2.535 -17.578 -0.033 1 82.69 148 GLN B CA 1
ATOM 2306 C C . GLN B 1 148 ? 2.58 -17.625 -1.558 1 82.69 148 GLN B C 1
ATOM 2308 O O . GLN B 1 148 ? 1.751 -17.016 -2.232 1 82.69 148 GLN B O 1
#

Foldseek 3Di:
DDPPPPPPPPPPPPPPCPVPVPQDPVRQVVVLVVQLQVCLLVLNLVSNLVLADQQAWEAEPPDHIDRPGSVVVSVVSVCSVFFNGKDKAWDDKDWPDDPPDWIKIKTKIWMWTAGPVRDTPATWIKIFIWTDDPNHIGTRYIYIDGPD/DDPPPPPPPPPPPPPPCVVPVPPDPVRQVVVLVVQLQVCLLVLNLVSNLVLADQQAWEAEPPDHIDRPGSVVVSVVSVCSVFFNGKDWAWDDKDWPDDVDDKIKIKTKTWMWTAGPVRDTPATWIKIFIWTDDPNHIGTRYIYIDGPD

Radius of gyration: 25.55 Å; Cα contacts (8 Å, |Δi|>4): 586; chains: 2; bounding box: 55×102×63 Å

Solvent-accessible surface area (backbone atoms only — not comparable to full-atom values): 16111 Å² total; per-residue (Å²): 134,79,82,77,73,79,74,76,73,73,74,76,71,74,74,68,72,73,67,71,77,66,70,48,69,55,52,50,52,52,50,51,49,48,51,42,40,52,25,35,43,67,50,29,62,70,62,37,56,65,46,36,42,82,82,24,36,40,37,46,55,52,35,66,73,40,67,86,28,67,80,65,50,50,72,76,50,60,67,36,76,53,37,51,42,59,47,73,52,73,76,45,65,44,68,11,24,29,68,74,70,65,37,31,31,39,36,34,30,38,34,41,28,22,24,86,82,72,41,76,78,39,51,29,37,36,47,32,36,29,32,54,54,91,95,42,66,25,40,33,35,45,34,41,37,39,30,102,133,80,80,78,75,79,74,76,72,74,75,75,70,73,74,68,69,72,65,68,75,65,72,49,69,57,52,51,51,51,51,50,50,48,50,43,38,51,26,35,42,66,50,30,62,70,62,39,56,65,47,35,42,83,82,24,35,40,37,48,55,51,35,66,72,41,67,86,28,66,79,63,50,49,73,77,48,61,68,36,77,52,36,50,42,58,48,73,52,72,76,45,64,43,71,4,24,32,75,75,70,74,35,28,30,40,37,34,29,39,35,42,27,23,23,86,82,71,41,77,77,38,51,27,38,38,48,31,36,29,32,53,55,91,95,41,66,25,41,32,35,44,34,42,37,39,30,105

InterPro domains:
  IPR032710 NTF2-like domain superfamily [SSF54427] (24-146)

Nearest PDB structures (foldseek):
  3ef8-assembly1_A  TM=7.469E-01  e=1.143E-08  Novosphingobium aromaticivorans DSM 12444
  6p7l-assembly2_C  TM=7.245E-01  e=4.872E-07  Streptomyces sp. CM020
  7urw-assembly1_D-2  TM=6.886E-01  e=1.917E-06  Homo sapiens
  3e99-assembly1_A  TM=7.016E-01  e=3.917E-06  Burkholderia mallei ATCC 23344
  6of9-assembly1_E  TM=6.530E-01  e=2.385E-04  Chlamydomonas reinhardtii

Secondary structure (DSSP, 8-state):
------------------------HHHHHHHHHHHHHHHHHTT-HHHHHTTEEEEEEEE-TTS--B-S-HHHHGGGGGGGGG-SEEEEEEEEEEEE--SSS--EEEEEEEEEEE-TTS-EEEEEEEEEEEEEETTEEEEEEEEEEE--/------------------------HHHHHHHHHHHHHHHHHTT-HHHHHTTEEEEEEEE-TTS--B-S-HHHHGGGGGGGGG-SEEEEEEEEEEEE--SSS--EEEEEEEEEEE-TTS-EEEEEEEEEEEEEETTEEEEEEEEEEE--

pLDDT: mean 77.56, std 21.87, range [27.95, 97.06]

Sequence (296 aa):
MSPTTYLCAFLAAGMMIVGATADSVTDKIKAESAKYVDRGQKHDIDGMLELYTDDMVLMPQGHGTVTQGKPYAKTHMAWVNHVRSITMDTKEVAPLNSCSGDNYVFQRSETVAINDKDVVIFKGKNLIIWKKVGDSYKIYTHMYNMDQMSPTTYLCAFLAAGMMIVGATADSVTDKIKAESAKYVDRGQKHDIDGMLELYTDDMVLMPQGHGTVTQGKPYAKTHMAWVNHVRSITMDTKEVAPLNSCSGDNYVFQRSETVAINDKDVVIFKGKNLIIWKKVGDSYKIYTHMYNMDQ

=== Feature glossary ===
Legend for the data blocks above and below:

— What the protein is —

The amino-acid sequence is the protein's primary structure: the linear order of residues from the N-terminus to the C-terminus, written in one-letter code. Everything else here — the 3D coordinates, the secondary structure, the domain annotations — is ultimately a consequence of this string.

Functional annotations link the protein to curated databases. InterPro entries identify conserved domains and families by matching the sequence against member-database signatures (Pfam, PROSITE, CDD, …). Gene Ontology (GO) terms describe molecular function, biological process, and cellular component in a controlled vocabulary. CATH places the structure in a hierarchical fold classification (Class/Architecture/Topology/Homologous-superfamily). The organism is the source species.

— Where its atoms are —

Atomic coordinates in PDBx/mmCIF format — the same representation the Protein Data Bank distributes. Each line of the _atom_site loop places one backbone atom in Cartesian space (units: ångströms, origin: arbitrary).

The six renders are orthographic views along the three Cartesian axes in both directions. Representation (cartoon, sticks, or surface) and color scheme (sequence-rainbow or by-chain) vary across proteins so the training set covers all the common visualization conventions.

— Local backbone conformation —

Eight-state secondary structure (DSSP): H is the canonical α-helix, G the tighter 3₁₀-helix, I the wider π-helix; E/B are β-structure, T and S are turns and bends, and '-' is everything else. DSSP derives these from the pattern of main-chain N–H···O=C hydrogen bonds, not from the sequence.

Three-state secondary structure (P-SEA) collapses the eight DSSP classes into helix (a), strand (b), and coil (c). P-SEA assigns these from Cα geometry alone — distances and angles — without requiring backbone oxygens, so it works on any Cα trace.

φ (phi) and ψ (psi) are the two rotatable backbone dihedrals per residue: φ is the C(i-1)–N–Cα–C torsion, ψ is the N–Cα–C–N(i+1) torsion, both in degrees on (−180°, 180°]. α-helical residues cluster near (−60°, −45°); β-strand residues near (−120°, +130°). A Ramachandran plot is simply a scatter of (φ, ψ) for every residue.

— Global shape and packing —

The geometric summary reports three shape descriptors. Rg (radius of gyration) measures how spread out the Cα atoms are about their centre of mass; compact globular proteins have small Rg, elongated or unfolded ones large. Cα contacts (<8 Å, |i−j|>4) count long-range residue pairs in spatial proximity — high for tightly packed folds, near zero for rods or random coil. The bounding-box extents give the protein's footprint along x, y, z in Å.

SASA measures how much of the protein is reachable by solvent. It is computed by rolling a water-sized probe over the atomic surface and summing the exposed area (Å²). Per-residue SASA distinguishes core (buried, low SASA) from surface (exposed, high SASA) residues; total SASA is a whole-molecule size measure.

Plot images: a contact map (which residues are close in 3D, as an N×N binary image), a Ramachandran scatter (backbone torsion angles, revealing secondary-structure composition at a glance), and — for AlphaFold structures — a PAE heatmap (pairwise prediction confidence).

— Structural neighborhood —

A 3Di character summarizes, for each residue, the relative orientation of the Cα frame of its nearest spatial neighbor. Because it encodes fold topology rather than chemistry, 3Di alignments detect remote structural similarity that sequence alignment misses.

The Foldseek neighbor list gives the closest experimentally determined structures in the PDB, ranked by structural alignment. TM-score near 1 means near-identical fold; near 0.3 means only rough topology match. This is how one finds what a novel AlphaFold prediction most resembles in the solved-structure universe.

— Confidence and diso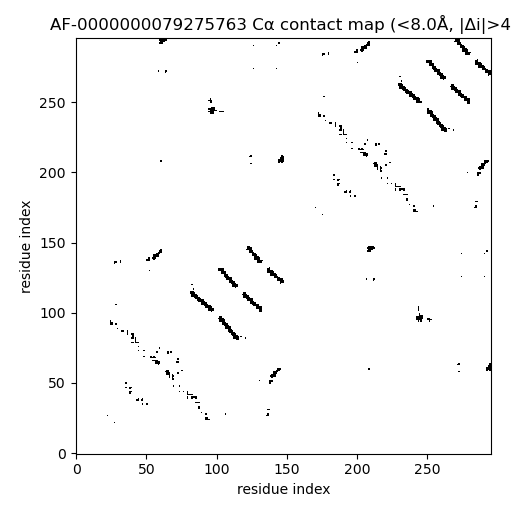rder —

For AlphaFold models, the B-factor field carries pLDDT — the model's own estimate of local accuracy on a 0–100 scale. Regions with pLDDT<50 should be treated as essentially unmodeled; they often correspond to intrinsically disordered segments.

Crystallographic B-factors measure how much each atom's electron density is smeared out, in Å². They rise in mobile loops and surface residues and fall in the buried interior. In AlphaFold models this column is repurposed to hold pLDDT instead.

Predicted Aligned Error (PAE) is an AlphaFold confidence matrix: entry (i, j) is the expected error in the position of residue j, in ångströms, when the prediction is superimposed on the true structure at residue i. Low PAE within a block of residues means that block is internally rigid and well-predicted; high PAE between two blocks means their relative placement is uncertain even if each block individually is confident.